Protein AF-A0A183H4E4-F1 (afdb_monomer)

pLDDT: mean 71.31, std 23.84, range [33.41, 98.75]

Sequence (247 aa):
MQWLKSTPDLKESRIILNEYAETINVARFLVEGQNIRTEFINLIDTLEKMRQNWNAEKLRADALQEQINTREYDCSGLLQENRIYKEQLRDARAQITTLMSDKQNLERDMIELEKKFALVNELLKNDQSLLKEENWQKLSFLKKKSPFNEPAEKQVQIRRGVSRTLSRGDDIDYDKTGDSIDISYDDSDESHLRNGKVYRRSRSLVALSSTHNSVATVKRSKDSKRMNTVEEEMASSKSRKNSIFAI

Foldseek 3Di:
DDDDDDDPDDVVVVVVVVVVVVVVVVVVVVVVVVVVVVVVVVVVVVVVVVVVVVVVVVVVVVVVVVVVVVVVVVVVVVVVVVVVVVVVVVVVVVVVVVVVVVVVVVVVVVVVVVVVVVVVVVVVVVVVVVDDPVVVVVCVVVVPPDPPPDPPPDDPPPDDDDDDDDDDDDPDDPPPDPDDPPPPPPPPPQPQDPVRDGDDPDDDDDDDDDDDDDDDDDDDDDDDDDDDDDDDDDDDDDDDDDDDDDD

Organism: NCBI:txid387005

Solvent-accessible surface area (backbone atoms only — not comparable to full-atom values): 16534 Å² total; per-residue (Å²): 141,84,88,85,88,82,85,79,56,70,65,57,51,50,50,54,54,49,53,51,52,52,50,51,51,53,54,52,52,52,54,52,53,50,50,54,53,51,52,52,51,53,49,50,54,50,54,50,51,50,52,51,50,50,53,54,50,48,54,51,50,52,55,50,51,53,51,49,53,52,52,51,50,52,52,53,51,53,54,52,52,52,50,51,54,52,49,52,51,50,52,53,52,51,51,51,52,52,52,52,50,52,50,54,50,52,53,51,52,49,55,51,50,52,52,53,49,52,51,52,52,55,57,46,52,62,54,56,77,73,54,57,69,76,59,51,66,72,50,51,72,74,71,56,73,70,80,84,81,60,84,81,87,63,86,81,84,76,81,87,88,78,93,72,92,76,90,76,89,76,91,76,82,82,89,79,80,90,71,83,83,80,77,75,81,77,83,70,80,78,77,75,47,100,79,79,62,83,82,82,80,85,75,87,78,92,76,94,77,90,83,89,86,89,85,88,83,82,89,84,80,88,87,89,82,83,86,82,90,82,90,81,89,85,83,89,83,89,84,85,87,81,90,86,93,86,133

Mean predicted aligned error: 22.2 Å

Radius of gyration: 53.58 Å; Cα contacts (8 Å, |Δi|>4): 5; chains: 1; bounding box: 112×78×171 Å

Structure (mmCIF, N/CA/C/O backbone):
data_AF-A0A183H4E4-F1
#
_entry.id   AF-A0A183H4E4-F1
#
loop_
_atom_site.group_PDB
_atom_site.id
_atom_site.type_symbol
_atom_site.label_atom_id
_atom_site.label_alt_id
_atom_site.label_comp_id
_atom_site.label_asym_id
_atom_site.label_entity_id
_atom_site.label_seq_id
_atom_site.pdbx_PDB_ins_code
_atom_site.Cartn_x
_atom_site.Cartn_y
_atom_site.Cartn_z
_atom_site.occupancy
_atom_site.B_iso_or_equiv
_atom_site.auth_seq_id
_atom_site.auth_comp_id
_atom_site.auth_asym_id
_atom_site.auth_atom_id
_atom_site.pdbx_PDB_model_num
ATOM 1 N N . MET A 1 1 ? 57.947 -9.663 -103.068 1.00 47.56 1 MET A N 1
ATOM 2 C CA . MET A 1 1 ? 57.747 -10.207 -101.708 1.00 47.56 1 MET A CA 1
ATOM 3 C C . MET A 1 1 ? 58.525 -9.360 -100.711 1.00 47.56 1 MET A C 1
ATOM 5 O O . MET A 1 1 ? 59.723 -9.552 -100.579 1.00 47.56 1 MET A O 1
ATOM 9 N N . GLN A 1 2 ? 57.872 -8.412 -100.045 1.00 42.72 2 GLN A N 1
ATOM 10 C CA . GLN A 1 2 ? 58.431 -7.722 -98.877 1.00 42.72 2 GLN A CA 1
ATOM 11 C C . GLN A 1 2 ? 57.321 -7.606 -97.831 1.00 42.72 2 GLN A C 1
ATOM 13 O O . GLN A 1 2 ? 56.749 -6.548 -97.606 1.00 42.72 2 GLN A O 1
ATOM 18 N N . TRP A 1 3 ? 56.973 -8.745 -97.237 1.00 50.09 3 TRP A N 1
ATOM 19 C CA . TRP A 1 3 ? 56.360 -8.756 -95.916 1.00 50.09 3 TRP A CA 1
ATOM 20 C C . TRP A 1 3 ? 57.504 -8.748 -94.918 1.00 50.09 3 TRP A C 1
ATOM 22 O O . TRP A 1 3 ? 58.333 -9.647 -94.993 1.00 50.09 3 TRP A O 1
ATOM 32 N N . LEU A 1 4 ? 57.544 -7.730 -94.058 1.00 56.72 4 LEU A N 1
ATOM 33 C CA . LEU A 1 4 ? 58.289 -7.601 -92.793 1.00 56.72 4 LEU A CA 1
ATOM 34 C C . LEU A 1 4 ? 58.891 -6.203 -92.705 1.00 56.72 4 LEU A C 1
ATOM 36 O O . LEU A 1 4 ? 60.022 -5.983 -93.128 1.00 56.72 4 LEU A O 1
ATOM 4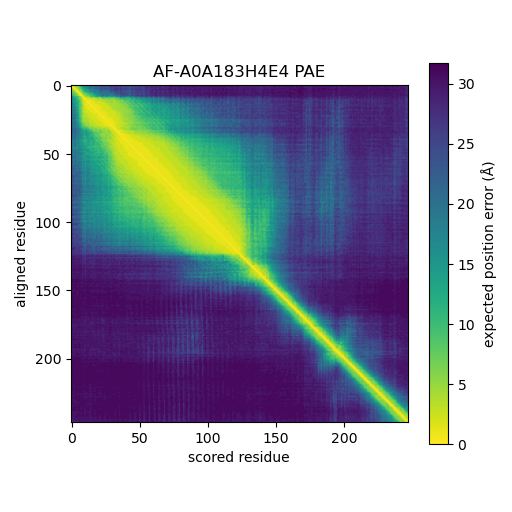0 N N . LYS A 1 5 ? 58.117 -5.274 -92.137 1.00 59.28 5 LYS A N 1
ATOM 41 C CA . LYS A 1 5 ? 58.600 -4.148 -91.322 1.00 59.28 5 LYS A CA 1
ATOM 42 C C . LYS A 1 5 ? 57.399 -3.368 -90.791 1.00 59.28 5 LYS A C 1
ATOM 44 O O . LYS A 1 5 ? 56.910 -2.461 -91.447 1.00 59.28 5 LYS A O 1
ATOM 49 N N . SER A 1 6 ? 56.915 -3.785 -89.626 1.00 50.03 6 SER A N 1
ATOM 50 C CA . SER A 1 6 ? 56.486 -2.898 -88.538 1.00 50.03 6 SER A CA 1
ATOM 51 C C . SER A 1 6 ? 55.830 -3.753 -87.465 1.00 50.03 6 SER A C 1
ATOM 53 O O . SER A 1 6 ? 54.696 -4.186 -87.620 1.00 50.03 6 SER A O 1
ATOM 55 N N . THR A 1 7 ? 56.539 -3.996 -86.370 1.00 58.78 7 THR A N 1
ATOM 56 C CA . THR A 1 7 ? 55.920 -4.312 -85.079 1.00 58.78 7 THR A CA 1
ATOM 57 C C . THR A 1 7 ? 56.044 -3.058 -84.215 1.00 58.78 7 THR A C 1
ATOM 59 O O . THR A 1 7 ? 57.070 -2.903 -83.547 1.00 58.78 7 THR A O 1
ATOM 62 N N . PRO A 1 8 ? 55.061 -2.139 -84.221 1.00 58.94 8 PRO A N 1
ATOM 63 C CA . PRO A 1 8 ? 55.011 -1.031 -83.271 1.00 58.94 8 PRO A CA 1
ATOM 64 C C . PRO A 1 8 ? 54.341 -1.434 -81.943 1.00 58.94 8 PRO A C 1
ATOM 66 O O . PRO A 1 8 ? 54.139 -0.599 -81.078 1.00 58.94 8 PRO A O 1
ATOM 69 N N . ASP A 1 9 ? 53.996 -2.706 -81.748 1.00 64.00 9 ASP A N 1
ATOM 70 C CA . ASP A 1 9 ? 52.775 -3.011 -80.993 1.00 64.00 9 ASP A CA 1
ATOM 71 C C . ASP A 1 9 ? 52.985 -3.415 -79.520 1.00 64.00 9 ASP A C 1
ATOM 73 O O . ASP A 1 9 ? 52.077 -3.344 -78.703 1.00 64.00 9 ASP A O 1
ATOM 77 N N . LEU A 1 10 ? 54.195 -3.819 -79.114 1.00 72.25 10 LEU A N 1
ATOM 78 C CA . LEU A 1 10 ? 54.399 -4.370 -77.762 1.00 72.25 10 LEU A CA 1
ATOM 79 C C . LEU A 1 10 ? 54.535 -3.310 -76.662 1.00 72.25 10 LEU A C 1
ATOM 81 O O . LEU A 1 10 ? 54.142 -3.549 -75.522 1.00 72.25 10 LEU A O 1
ATOM 85 N N . LYS A 1 11 ? 55.134 -2.153 -76.968 1.00 79.69 11 LYS A N 1
ATOM 86 C CA . LYS A 1 11 ? 55.337 -1.085 -75.973 1.00 79.69 11 LYS A CA 1
ATOM 87 C C . LYS A 1 11 ? 54.047 -0.318 -75.716 1.00 79.69 11 LYS A C 1
ATOM 89 O O . LYS A 1 11 ? 53.731 -0.050 -74.565 1.00 79.69 11 LYS A O 1
ATOM 94 N N . GLU A 1 12 ? 53.311 -0.016 -76.777 1.00 80.75 12 GLU A N 1
ATOM 95 C CA . GLU A 1 12 ? 52.028 0.680 -76.712 1.00 80.75 12 GLU A CA 1
ATOM 96 C C . GLU A 1 12 ? 50.959 -0.206 -76.059 1.00 80.75 12 GLU A C 1
ATOM 98 O O . GLU A 1 12 ? 50.318 0.219 -75.101 1.00 80.75 12 GLU A O 1
ATOM 103 N N . SER A 1 13 ? 50.895 -1.491 -76.433 1.00 83.50 13 SER A N 1
ATOM 104 C CA . SER A 1 13 ? 50.064 -2.479 -75.735 1.00 83.50 13 SER A CA 1
ATOM 105 C C . SER A 1 13 ? 50.397 -2.572 -74.239 1.00 83.50 13 SER A C 1
ATOM 107 O O . SER A 1 13 ? 49.493 -2.590 -73.405 1.00 83.50 13 SER A O 1
ATOM 109 N N . ARG A 1 14 ? 51.685 -2.547 -73.862 1.00 85.56 14 ARG A N 1
ATOM 110 C CA . ARG A 1 14 ? 52.107 -2.577 -72.450 1.00 85.56 14 ARG A CA 1
ATOM 111 C C . ARG A 1 14 ? 51.692 -1.325 -71.669 1.00 85.56 14 ARG A C 1
ATOM 113 O O . ARG A 1 14 ? 51.385 -1.449 -70.487 1.00 85.56 14 ARG A O 1
ATOM 120 N N . ILE A 1 15 ? 51.678 -0.153 -72.304 1.00 89.19 15 ILE A N 1
ATOM 121 C CA . ILE A 1 15 ? 51.209 1.098 -71.688 1.00 89.19 15 ILE A CA 1
ATOM 122 C C . ILE A 1 15 ? 49.699 1.023 -71.442 1.00 89.19 15 ILE A C 1
ATOM 124 O O . ILE A 1 15 ? 49.264 1.246 -70.316 1.00 89.19 15 ILE A O 1
ATOM 128 N N . ILE A 1 16 ? 48.926 0.606 -72.448 1.00 88.19 16 ILE A N 1
ATOM 129 C CA . ILE A 1 16 ? 47.464 0.466 -72.346 1.00 88.19 16 ILE A CA 1
ATOM 130 C C . ILE A 1 16 ? 47.081 -0.560 -71.269 1.00 88.19 16 ILE A C 1
ATOM 132 O O . ILE A 1 16 ? 46.187 -0.321 -70.461 1.00 88.19 16 ILE A O 1
ATOM 136 N N . LEU A 1 17 ? 47.781 -1.698 -71.210 1.00 88.62 17 LEU A N 1
ATOM 137 C CA . LEU A 1 17 ? 47.576 -2.709 -70.166 1.00 88.62 17 LEU A CA 1
ATOM 138 C C . LEU A 1 17 ? 47.883 -2.174 -68.761 1.00 88.62 17 LEU A C 1
ATOM 140 O O . LEU A 1 17 ? 47.176 -2.522 -67.816 1.00 88.62 17 LEU A O 1
ATOM 144 N N . ASN A 1 18 ? 48.914 -1.338 -68.616 1.00 91.50 18 ASN A N 1
ATOM 145 C CA . ASN A 1 18 ? 49.251 -0.729 -67.332 1.00 91.50 18 ASN A CA 1
ATOM 146 C C . ASN A 1 18 ? 48.188 0.292 -66.894 1.00 91.50 18 ASN A C 1
ATOM 148 O O . ASN A 1 18 ? 47.728 0.248 -65.758 1.00 91.50 18 ASN A O 1
ATOM 152 N N . GLU A 1 19 ? 47.730 1.144 -67.810 1.00 90.69 19 GLU A N 1
ATOM 153 C CA . GLU A 1 19 ? 46.663 2.119 -67.556 1.00 90.69 19 GLU A CA 1
ATOM 154 C C . GLU A 1 19 ? 45.331 1.435 -67.196 1.00 90.69 19 GLU A C 1
ATOM 156 O O . GLU A 1 19 ? 44.625 1.843 -66.267 1.00 90.69 19 GLU A O 1
ATOM 161 N N . TYR A 1 20 ? 45.009 0.328 -67.869 1.00 92.50 20 TYR A N 1
ATOM 162 C CA . TYR A 1 20 ? 43.844 -0.489 -67.537 1.00 92.50 20 TYR A CA 1
ATOM 163 C C . TYR A 1 20 ? 43.956 -1.112 -66.137 1.00 92.50 20 TYR A C 1
ATOM 165 O O . TYR A 1 20 ? 42.991 -1.095 -65.369 1.00 92.50 20 TYR A O 1
ATOM 173 N N . ALA A 1 21 ? 45.138 -1.618 -65.769 1.00 92.38 21 ALA A N 1
ATOM 174 C CA . ALA A 1 21 ? 45.386 -2.159 -64.434 1.00 92.38 21 ALA A CA 1
ATOM 175 C C . ALA A 1 21 ? 45.249 -1.083 -63.339 1.00 92.38 21 ALA A C 1
ATOM 177 O O . ALA A 1 21 ? 44.637 -1.337 -62.299 1.00 92.38 21 ALA A O 1
ATOM 178 N N . GLU A 1 22 ? 45.757 0.127 -63.579 1.00 92.56 22 GLU A N 1
ATOM 179 C CA . GLU A 1 22 ? 45.602 1.274 -62.675 1.00 92.56 22 GLU A CA 1
ATOM 180 C C . GLU A 1 22 ? 44.129 1.674 -62.516 1.00 92.56 22 GLU A C 1
ATOM 182 O O . GLU A 1 22 ? 43.645 1.826 -61.393 1.00 92.56 22 GLU A O 1
ATOM 187 N N . THR A 1 23 ? 43.382 1.735 -63.620 1.00 92.12 23 THR A N 1
ATOM 188 C CA . THR A 1 23 ? 41.946 2.056 -63.611 1.00 92.12 23 THR A CA 1
ATOM 189 C C . THR A 1 23 ? 41.137 1.029 -62.815 1.00 92.12 23 THR A C 1
ATOM 191 O O . THR A 1 23 ? 40.278 1.403 -62.012 1.00 92.12 23 THR A O 1
ATOM 194 N N . ILE A 1 24 ? 41.433 -0.268 -62.969 1.00 92.75 24 ILE A N 1
ATOM 195 C CA . ILE A 1 24 ? 40.798 -1.332 -62.175 1.00 92.75 24 ILE A CA 1
ATOM 196 C C . ILE A 1 24 ? 41.086 -1.155 -60.683 1.00 92.75 24 ILE A C 1
ATOM 198 O O . ILE A 1 24 ? 40.187 -1.340 -59.859 1.00 92.75 24 ILE A O 1
ATOM 202 N N . ASN A 1 25 ? 42.321 -0.811 -60.318 1.00 90.62 25 ASN A N 1
ATOM 203 C CA . ASN A 1 25 ? 42.696 -0.625 -58.918 1.00 90.62 25 ASN A CA 1
ATOM 204 C C . ASN A 1 25 ? 41.975 0.577 -58.293 1.00 90.62 25 ASN A C 1
ATOM 206 O O . ASN A 1 25 ? 41.465 0.464 -57.178 1.00 90.62 25 ASN A O 1
ATOM 210 N N . VAL A 1 26 ? 41.856 1.689 -59.025 1.00 88.81 26 VAL A N 1
ATOM 211 C CA . VAL A 1 26 ? 41.083 2.862 -58.586 1.00 88.81 26 VAL A CA 1
ATOM 212 C C . VAL A 1 26 ? 39.602 2.515 -58.431 1.00 88.81 26 VAL A C 1
ATOM 214 O O . VAL A 1 26 ? 39.007 2.825 -57.400 1.00 88.81 26 VAL A O 1
ATOM 217 N N . ALA A 1 27 ? 39.003 1.823 -59.405 1.00 87.62 27 ALA A N 1
ATOM 218 C CA . ALA A 1 27 ? 37.604 1.403 -59.330 1.00 87.62 27 ALA A CA 1
ATOM 219 C C . ALA A 1 27 ? 37.343 0.485 -58.124 1.00 87.62 27 ALA A C 1
ATOM 221 O O . ALA A 1 27 ? 36.363 0.675 -57.404 1.00 87.62 27 ALA A O 1
ATOM 222 N N . ARG A 1 28 ? 38.248 -0.467 -57.856 1.00 89.00 28 ARG A N 1
ATOM 223 C CA . ARG A 1 28 ? 38.174 -1.343 -56.678 1.00 89.00 28 ARG A CA 1
ATOM 224 C C . ARG A 1 28 ? 38.226 -0.541 -55.377 1.00 89.00 28 ARG A C 1
ATOM 226 O O . ARG A 1 28 ? 37.375 -0.746 -54.520 1.00 89.00 28 ARG A O 1
ATOM 233 N N . PHE A 1 29 ? 39.164 0.402 -55.263 1.00 87.62 29 PHE A N 1
ATOM 234 C CA . PHE A 1 29 ? 39.298 1.260 -54.083 1.00 87.62 29 PHE A CA 1
ATOM 235 C C . PHE A 1 29 ? 38.053 2.126 -53.844 1.00 87.62 29 PHE A C 1
ATOM 237 O O . PHE A 1 29 ? 37.618 2.279 -52.706 1.00 87.62 29 PHE A O 1
ATOM 244 N N . LEU A 1 30 ? 37.441 2.659 -54.905 1.00 86.06 30 LEU A N 1
ATOM 245 C CA . LEU A 1 30 ? 36.207 3.443 -54.798 1.00 86.06 30 LEU A CA 1
ATOM 246 C C . LEU A 1 30 ? 35.019 2.598 -54.319 1.00 86.06 30 LEU A C 1
ATOM 248 O O . LEU A 1 30 ? 34.257 3.052 -53.467 1.00 86.06 30 LEU A O 1
ATOM 252 N N . VAL A 1 31 ? 34.869 1.371 -54.830 1.00 88.75 31 VAL A N 1
ATOM 253 C CA . VAL A 1 31 ? 33.813 0.442 -54.388 1.00 88.75 31 VAL A CA 1
ATOM 254 C C . VAL A 1 31 ? 34.013 0.045 -52.924 1.00 88.75 31 VAL A C 1
ATOM 256 O O . VAL A 1 31 ? 33.067 0.072 -52.140 1.00 88.75 31 VAL A O 1
ATOM 259 N N . GLU A 1 32 ? 35.244 -0.269 -52.530 1.00 89.56 32 GLU A N 1
ATOM 260 C CA . GLU A 1 32 ? 35.574 -0.647 -51.155 1.00 89.56 32 GLU A CA 1
ATOM 261 C C . GLU A 1 32 ? 35.401 0.530 -50.179 1.00 89.56 32 GLU A C 1
ATOM 263 O O . GLU A 1 32 ? 34.782 0.380 -49.126 1.00 89.56 32 GLU A O 1
ATOM 268 N N . GLY A 1 33 ? 35.820 1.738 -50.571 1.00 85.38 33 GLY A N 1
ATOM 269 C CA . GLY A 1 33 ? 35.574 2.966 -49.812 1.00 85.38 33 GLY A CA 1
ATOM 270 C C . GLY A 1 33 ? 34.084 3.288 -49.651 1.00 85.38 33 GLY A C 1
ATOM 271 O O . GLY A 1 33 ? 33.657 3.740 -48.585 1.00 85.38 33 GLY A O 1
ATOM 272 N N . GLN A 1 34 ? 33.270 3.011 -50.673 1.00 87.62 34 GLN A N 1
ATOM 273 C CA . GLN A 1 34 ? 31.818 3.167 -50.594 1.00 87.62 34 GLN A CA 1
ATOM 274 C C . GLN A 1 34 ? 31.186 2.149 -49.631 1.00 87.62 34 GLN A C 1
ATOM 276 O O . GLN A 1 34 ? 30.310 2.529 -48.852 1.00 87.62 34 GLN A O 1
ATOM 281 N N . ASN A 1 35 ? 31.657 0.898 -49.620 1.00 88.94 35 ASN A N 1
ATOM 282 C CA . ASN A 1 35 ? 31.196 -0.120 -48.669 1.00 88.94 35 ASN A CA 1
ATOM 283 C C . ASN A 1 35 ? 31.502 0.287 -47.219 1.00 88.94 35 ASN A C 1
ATOM 285 O O . ASN A 1 35 ? 30.593 0.315 -46.389 1.00 88.94 35 ASN A O 1
ATOM 289 N N . ILE A 1 36 ? 32.733 0.724 -46.932 1.00 92.12 36 ILE A N 1
ATOM 290 C CA . ILE A 1 36 ? 33.134 1.198 -45.593 1.00 92.12 36 ILE A CA 1
ATOM 291 C C . ILE A 1 36 ? 32.246 2.364 -45.136 1.00 92.12 36 ILE A C 1
ATOM 293 O O . ILE A 1 36 ? 31.800 2.414 -43.988 1.00 92.12 36 ILE A O 1
ATOM 297 N N . ARG A 1 37 ? 31.931 3.298 -46.043 1.00 92.12 37 ARG A N 1
ATOM 298 C CA . ARG A 1 37 ? 31.024 4.413 -45.744 1.00 92.12 37 ARG A CA 1
ATOM 299 C C . ARG A 1 37 ? 29.624 3.925 -45.367 1.00 92.12 37 ARG A C 1
ATOM 301 O O . ARG A 1 37 ? 29.038 4.459 -44.428 1.00 92.12 37 ARG A O 1
ATOM 308 N N . THR A 1 38 ? 29.082 2.936 -46.079 1.00 94.31 38 THR A N 1
ATOM 309 C CA . THR A 1 38 ? 27.759 2.378 -45.755 1.00 94.31 38 THR A CA 1
ATOM 310 C C . THR A 1 38 ? 27.749 1.626 -44.425 1.00 94.31 38 THR A C 1
ATOM 312 O O . THR A 1 38 ? 26.819 1.801 -43.642 1.00 94.31 38 THR A O 1
ATOM 315 N N . GLU A 1 39 ? 28.800 0.866 -44.113 1.00 93.44 39 GLU A N 1
ATOM 316 C CA . GLU A 1 39 ? 28.943 0.185 -42.821 1.00 93.44 39 GLU A CA 1
ATOM 317 C C . GLU A 1 39 ? 29.014 1.179 -41.659 1.00 93.44 39 GLU A C 1
ATOM 319 O O . GLU A 1 39 ? 28.365 0.981 -40.632 1.00 93.44 39 GLU A O 1
ATOM 324 N N . PHE A 1 40 ? 29.740 2.286 -41.836 1.00 95.31 40 PHE A N 1
ATOM 325 C CA . PHE A 1 40 ? 29.833 3.336 -40.826 1.00 95.31 40 PHE A CA 1
ATOM 326 C C . PHE A 1 40 ? 28.485 4.025 -40.567 1.00 95.31 40 PHE A C 1
ATOM 328 O O . PHE A 1 40 ? 28.137 4.279 -39.414 1.00 95.31 40 PHE A O 1
ATOM 335 N N . ILE A 1 41 ? 27.694 4.283 -41.616 1.00 96.06 41 ILE A N 1
ATOM 336 C CA . ILE A 1 41 ? 26.332 4.825 -41.473 1.00 96.06 41 ILE A CA 1
ATOM 337 C C . ILE A 1 41 ? 25.444 3.833 -40.708 1.00 96.06 41 ILE A C 1
ATOM 339 O O . ILE A 1 41 ? 24.819 4.212 -39.720 1.00 96.06 41 ILE A O 1
ATOM 343 N N . ASN A 1 42 ? 25.467 2.551 -41.084 1.00 96.94 42 ASN A N 1
ATOM 344 C CA . ASN A 1 42 ? 24.699 1.508 -40.397 1.00 96.94 42 ASN A CA 1
ATOM 345 C C . ASN A 1 42 ? 25.089 1.373 -38.915 1.00 96.94 42 ASN A C 1
ATOM 347 O O . ASN A 1 42 ? 24.234 1.128 -38.057 1.00 96.94 42 ASN A O 1
ATOM 351 N N . LEU A 1 43 ? 26.378 1.533 -38.596 1.00 97.62 43 LEU A N 1
ATOM 352 C CA . LEU A 1 43 ? 26.863 1.540 -37.219 1.00 97.62 43 LEU A CA 1
ATOM 353 C C . LEU A 1 43 ? 26.279 2.720 -36.434 1.00 97.62 43 LEU A C 1
ATOM 355 O O . LEU A 1 43 ? 25.790 2.517 -35.323 1.00 97.62 43 LEU A O 1
ATOM 359 N N . ILE A 1 44 ? 26.289 3.930 -37.003 1.00 97.69 44 ILE A N 1
ATOM 360 C CA . ILE A 1 44 ? 25.696 5.115 -36.366 1.00 97.69 44 ILE A CA 1
ATOM 361 C C . ILE A 1 44 ? 24.202 4.903 -36.114 1.00 97.69 44 ILE A C 1
ATOM 363 O O . ILE A 1 44 ? 23.745 5.136 -34.996 1.00 97.6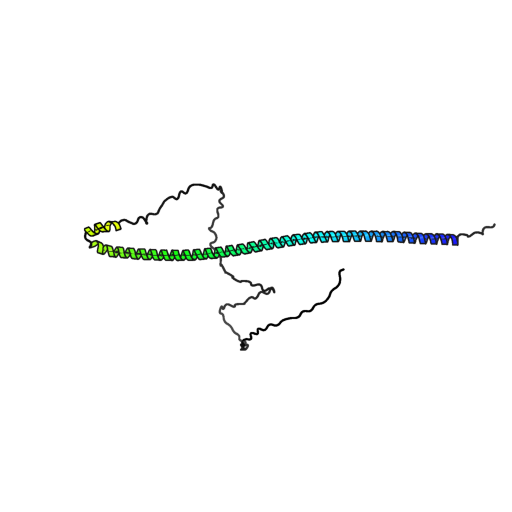9 44 ILE A O 1
ATOM 367 N N . ASP A 1 45 ? 23.458 4.399 -37.098 1.00 98.19 45 ASP A N 1
ATOM 368 C CA . ASP A 1 45 ? 22.022 4.130 -36.954 1.00 98.19 45 ASP A CA 1
ATOM 369 C C . ASP A 1 45 ? 21.746 3.093 -35.857 1.00 98.19 45 ASP A C 1
ATOM 371 O O . ASP A 1 45 ? 20.808 3.222 -35.063 1.00 98.19 45 ASP A O 1
ATOM 375 N N . THR A 1 46 ? 22.602 2.075 -35.760 1.00 98.19 46 THR A N 1
ATOM 376 C CA . THR A 1 46 ? 22.514 1.056 -34.709 1.00 98.19 46 THR A CA 1
ATOM 377 C C . THR A 1 46 ? 22.767 1.661 -33.327 1.00 98.19 46 THR A C 1
ATOM 379 O O . THR A 1 46 ? 22.006 1.397 -32.393 1.00 98.19 46 THR A O 1
ATOM 382 N N . LEU A 1 47 ? 23.794 2.504 -33.188 1.00 98.19 47 LEU A N 1
ATOM 383 C CA . LEU A 1 47 ? 24.111 3.194 -31.934 1.00 98.19 47 LEU A CA 1
ATOM 384 C C . LEU A 1 47 ? 23.002 4.171 -31.524 1.00 98.19 47 LEU A C 1
ATOM 386 O O . LEU A 1 47 ? 22.635 4.234 -30.349 1.00 98.19 47 LEU A O 1
ATOM 390 N N . GLU A 1 48 ? 22.429 4.893 -32.484 1.00 98.19 48 GLU A N 1
ATOM 391 C CA . GLU A 1 48 ? 21.291 5.787 -32.273 1.00 98.19 48 GLU A CA 1
ATOM 392 C C . GLU A 1 48 ? 20.078 5.014 -31.744 1.00 98.19 48 GLU A C 1
ATOM 394 O O . GLU A 1 48 ? 19.509 5.371 -30.708 1.00 98.19 48 GLU A O 1
ATOM 399 N N . LYS A 1 49 ? 19.734 3.895 -32.389 1.00 98.44 49 LYS A N 1
ATOM 400 C CA . LYS A 1 49 ? 18.638 3.022 -31.956 1.00 98.44 49 LYS A CA 1
ATOM 401 C C . LYS A 1 49 ? 18.871 2.458 -30.554 1.00 98.44 49 LYS A C 1
ATOM 403 O O . LYS A 1 49 ? 17.947 2.426 -29.742 1.00 98.44 49 LYS A O 1
ATOM 408 N N . MET A 1 50 ? 20.099 2.041 -30.239 1.00 98.44 50 MET A N 1
ATOM 409 C CA . MET A 1 50 ? 20.450 1.578 -28.893 1.00 98.44 50 MET A CA 1
ATOM 410 C C . MET A 1 50 ? 20.286 2.687 -27.851 1.00 98.44 50 MET A C 1
ATOM 412 O O . MET A 1 50 ? 19.718 2.433 -26.789 1.00 98.44 50 MET A O 1
ATOM 416 N N . ARG A 1 51 ? 20.710 3.921 -28.154 1.00 98.50 51 ARG A N 1
ATOM 417 C CA . ARG A 1 51 ? 20.534 5.066 -27.248 1.00 98.50 51 ARG A CA 1
ATOM 418 C C . ARG A 1 51 ? 19.058 5.355 -26.982 1.00 98.50 51 ARG A C 1
ATOM 420 O O . ARG A 1 51 ? 18.676 5.572 -25.833 1.00 98.50 51 ARG A O 1
ATOM 427 N N . GLN A 1 52 ? 18.228 5.353 -28.023 1.00 98.56 52 GLN A N 1
ATOM 428 C CA . GLN A 1 52 ? 16.786 5.573 -27.887 1.00 98.56 52 GLN A CA 1
ATOM 429 C C . GLN A 1 52 ? 16.127 4.481 -27.040 1.00 98.56 52 GLN A C 1
ATOM 431 O O . GLN A 1 52 ? 15.390 4.797 -26.106 1.00 98.56 52 GLN A O 1
ATOM 436 N N . ASN A 1 53 ? 16.455 3.213 -27.304 1.00 98.50 53 ASN A N 1
ATOM 437 C CA . ASN A 1 53 ? 15.957 2.085 -26.520 1.00 98.50 53 ASN A CA 1
ATOM 438 C C . ASN A 1 53 ? 16.376 2.184 -25.051 1.00 98.50 53 ASN A C 1
ATOM 440 O O . ASN A 1 53 ? 15.542 2.001 -24.172 1.00 98.50 53 ASN A O 1
ATOM 444 N N . TRP A 1 54 ? 17.640 2.514 -24.779 1.00 98.62 54 TRP A N 1
ATOM 445 C CA . TRP A 1 54 ? 18.129 2.708 -23.416 1.00 98.62 54 TRP A CA 1
ATOM 446 C C . TRP A 1 54 ? 17.365 3.813 -22.685 1.00 98.62 54 TRP A C 1
ATOM 448 O O . TRP A 1 54 ? 16.962 3.633 -21.540 1.00 98.62 54 TRP A O 1
ATOM 458 N N . ASN A 1 55 ? 17.122 4.946 -23.347 1.00 98.62 55 ASN A N 1
ATOM 459 C CA . ASN A 1 55 ? 16.364 6.045 -22.754 1.00 98.62 55 ASN A CA 1
ATOM 460 C C . ASN A 1 55 ? 14.907 5.658 -22.468 1.00 98.62 55 ASN A C 1
ATOM 462 O O . ASN A 1 55 ? 14.400 5.969 -21.392 1.00 98.62 55 ASN A O 1
ATOM 466 N N . ALA A 1 56 ? 14.243 4.969 -23.399 1.00 98.50 56 ALA A N 1
ATOM 467 C CA . ALA A 1 56 ? 12.876 4.489 -23.202 1.00 98.50 56 ALA A CA 1
ATOM 468 C C . ALA A 1 56 ? 12.791 3.483 -22.044 1.00 98.50 56 ALA A C 1
ATOM 470 O O . ALA A 1 56 ? 11.903 3.564 -21.196 1.00 98.50 56 ALA A O 1
ATOM 471 N N . GLU A 1 57 ? 13.752 2.567 -21.982 1.00 98.44 57 GLU A N 1
ATOM 472 C CA . GLU A 1 57 ? 13.859 1.563 -20.932 1.00 98.44 57 GLU A CA 1
ATOM 473 C C . GLU A 1 57 ? 14.139 2.194 -19.564 1.00 98.44 57 GLU A C 1
ATOM 475 O O . GLU A 1 57 ? 13.502 1.834 -18.578 1.00 98.44 57 GLU A O 1
ATOM 480 N N . LYS A 1 58 ? 15.020 3.197 -19.512 1.00 98.62 58 LYS A N 1
ATOM 481 C CA . LYS A 1 58 ? 15.292 3.969 -18.299 1.00 98.62 58 LYS A CA 1
ATOM 482 C C . LYS A 1 58 ? 14.033 4.668 -17.786 1.00 98.62 58 LYS A C 1
ATOM 484 O O . LYS A 1 58 ? 13.700 4.512 -16.619 1.00 98.62 58 LYS A O 1
ATOM 489 N N . LEU A 1 59 ? 13.299 5.366 -18.655 1.00 98.56 59 LEU A N 1
ATOM 490 C CA . LEU A 1 59 ? 12.037 6.017 -18.277 1.00 98.56 59 LEU A CA 1
ATOM 491 C C . LEU A 1 59 ? 11.010 5.010 -17.747 1.00 98.56 59 LEU A C 1
ATOM 493 O O . LEU A 1 59 ? 10.306 5.284 -16.778 1.00 98.56 59 LEU A O 1
ATOM 497 N N . ARG A 1 60 ? 10.935 3.827 -18.365 1.00 98.50 60 ARG A N 1
ATOM 498 C CA . ARG A 1 60 ? 10.058 2.748 -17.904 1.00 98.50 60 ARG A CA 1
ATOM 499 C C . ARG A 1 60 ? 10.480 2.215 -16.534 1.00 98.50 60 ARG A C 1
ATOM 501 O O . ARG A 1 60 ? 9.614 1.952 -15.704 1.00 98.50 60 ARG A O 1
ATOM 508 N N . ALA A 1 61 ? 11.779 2.042 -16.301 1.00 98.38 61 ALA A N 1
ATOM 509 C CA . ALA A 1 61 ? 12.312 1.609 -15.014 1.00 98.38 61 ALA A CA 1
ATOM 510 C C . ALA A 1 61 ? 12.033 2.645 -13.914 1.00 98.38 61 ALA A C 1
ATOM 512 O O . ALA A 1 61 ? 11.541 2.272 -12.852 1.00 98.38 61 ALA A O 1
ATOM 513 N N . ASP A 1 62 ? 12.250 3.931 -14.198 1.00 98.62 62 ASP A N 1
ATOM 514 C CA . ASP A 1 62 ? 11.970 5.030 -13.269 1.00 98.62 62 ASP A CA 1
ATOM 515 C C . ASP A 1 62 ? 10.470 5.074 -12.909 1.00 98.62 62 ASP A C 1
ATOM 517 O O . ASP A 1 62 ? 10.112 5.103 -11.732 1.00 98.62 62 ASP A O 1
ATOM 521 N N . ALA A 1 63 ? 9.577 4.950 -13.898 1.00 98.56 63 ALA A N 1
ATOM 522 C CA . ALA A 1 63 ? 8.131 4.911 -13.666 1.00 98.56 63 ALA A CA 1
ATOM 523 C C . ALA A 1 63 ? 7.678 3.688 -12.843 1.00 98.56 63 ALA A C 1
ATOM 525 O O . ALA A 1 63 ? 6.759 3.784 -12.027 1.00 98.56 63 ALA A O 1
ATOM 526 N N . LEU A 1 64 ? 8.300 2.522 -13.050 1.00 98.56 64 LEU A N 1
ATOM 527 C CA . LEU A 1 64 ? 8.034 1.334 -12.233 1.00 98.56 64 LEU A CA 1
ATOM 528 C C . LEU A 1 64 ? 8.541 1.515 -10.800 1.00 98.56 64 LEU A C 1
ATOM 530 O O . LEU A 1 64 ? 7.859 1.105 -9.863 1.00 98.56 64 LEU A O 1
ATOM 534 N N . GLN A 1 65 ? 9.697 2.153 -10.619 1.00 98.50 65 GLN A N 1
ATOM 535 C CA . GLN A 1 65 ? 10.237 2.447 -9.296 1.00 98.50 65 GLN A CA 1
ATOM 536 C C . GLN A 1 65 ? 9.329 3.406 -8.520 1.00 98.50 65 GLN A C 1
ATOM 538 O O . GLN A 1 65 ? 9.062 3.172 -7.343 1.00 98.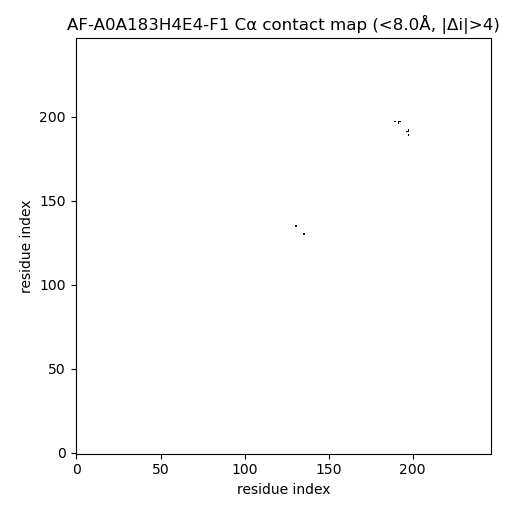50 65 GLN A O 1
ATOM 543 N N . GLU A 1 66 ? 8.806 4.448 -9.169 1.00 98.38 66 GLU A N 1
ATOM 544 C CA . GLU A 1 66 ? 7.823 5.346 -8.555 1.00 98.38 66 GLU A CA 1
ATOM 545 C C . GLU A 1 66 ? 6.558 4.592 -8.132 1.00 98.38 66 GLU A C 1
ATOM 547 O O . GLU A 1 66 ? 6.107 4.748 -6.998 1.00 98.38 66 GLU A O 1
ATOM 552 N N . GLN A 1 67 ? 6.032 3.708 -8.988 1.00 98.38 67 GLN A N 1
ATOM 553 C CA . GLN A 1 67 ? 4.874 2.878 -8.640 1.00 98.38 67 GLN A CA 1
ATOM 554 C C . GLN A 1 67 ? 5.143 1.970 -7.438 1.00 98.38 67 GLN A C 1
ATOM 556 O O . GLN A 1 67 ? 4.278 1.852 -6.570 1.00 98.38 67 GLN A O 1
ATOM 561 N N . ILE A 1 68 ? 6.319 1.340 -7.366 1.00 98.38 68 ILE A N 1
ATOM 562 C CA . ILE A 1 68 ? 6.716 0.526 -6.209 1.00 98.38 68 ILE A CA 1
ATOM 563 C C . ILE A 1 68 ? 6.720 1.390 -4.949 1.00 98.38 68 ILE A C 1
ATOM 565 O O . ILE A 1 68 ? 6.061 1.032 -3.977 1.00 98.38 68 ILE A O 1
ATOM 569 N N . ASN A 1 69 ? 7.362 2.558 -4.991 1.00 98.38 69 ASN A N 1
ATOM 570 C CA . ASN A 1 69 ? 7.443 3.459 -3.842 1.00 98.38 69 ASN A CA 1
ATOM 571 C C . ASN A 1 69 ? 6.048 3.899 -3.360 1.00 98.38 69 ASN A C 1
ATOM 573 O O . ASN A 1 69 ? 5.785 3.915 -2.158 1.00 98.38 69 ASN A O 1
ATOM 577 N N . THR A 1 70 ? 5.132 4.223 -4.280 1.00 98.25 70 THR A N 1
ATOM 578 C CA . THR A 1 70 ? 3.743 4.562 -3.931 1.00 98.25 70 THR A CA 1
ATOM 579 C C . THR A 1 70 ? 3.033 3.384 -3.267 1.00 98.25 70 THR A C 1
ATOM 581 O O . THR A 1 70 ? 2.424 3.544 -2.213 1.00 98.25 70 THR A O 1
ATOM 584 N N . ARG A 1 71 ? 3.143 2.179 -3.839 1.00 97.88 71 ARG A N 1
ATOM 585 C CA . ARG A 1 71 ? 2.507 0.976 -3.281 1.00 97.88 71 ARG A CA 1
ATOM 586 C C . ARG A 1 71 ? 3.078 0.593 -1.918 1.00 97.88 71 ARG A C 1
ATOM 588 O O . ARG A 1 71 ? 2.326 0.150 -1.053 1.00 97.88 71 ARG A O 1
ATOM 595 N N . GLU A 1 72 ? 4.381 0.752 -1.719 1.00 98.12 72 GLU A N 1
ATOM 596 C CA . GLU A 1 72 ? 5.037 0.527 -0.430 1.00 98.12 72 GLU A CA 1
ATOM 597 C C . GLU A 1 72 ? 4.542 1.515 0.625 1.00 98.12 72 GLU A C 1
ATOM 599 O O . GLU A 1 72 ? 4.224 1.103 1.742 1.00 98.12 72 GLU A O 1
ATOM 604 N N . TYR A 1 73 ? 4.406 2.793 0.261 1.00 98.06 73 TYR A N 1
ATOM 605 C CA . TYR A 1 73 ? 3.835 3.806 1.140 1.00 98.06 73 TYR A CA 1
ATOM 606 C C . TYR A 1 73 ? 2.398 3.451 1.547 1.00 98.06 73 TYR A C 1
ATOM 608 O O . TYR A 1 73 ? 2.110 3.372 2.743 1.00 98.06 73 TYR A O 1
ATOM 616 N N . ASP A 1 74 ? 1.531 3.127 0.585 1.00 98.00 74 ASP A N 1
ATOM 617 C CA . ASP A 1 74 ? 0.144 2.725 0.852 1.00 98.00 74 ASP A CA 1
ATOM 618 C C . ASP A 1 74 ? 0.073 1.482 1.754 1.00 98.00 74 ASP A C 1
ATOM 620 O O . ASP A 1 74 ? -0.676 1.444 2.731 1.00 98.00 74 ASP A O 1
ATOM 624 N N . CYS A 1 75 ? 0.892 0.465 1.465 1.00 98.00 75 CYS A N 1
ATOM 625 C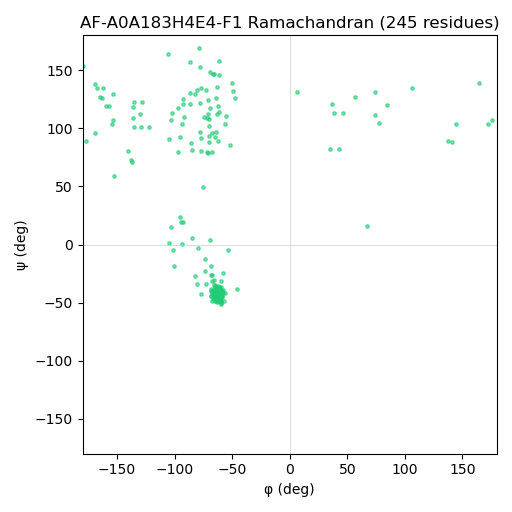 CA . CYS A 1 75 ? 0.964 -0.759 2.260 1.00 98.00 75 CYS A CA 1
ATOM 626 C C . CYS A 1 75 ? 1.413 -0.467 3.699 1.00 98.00 75 CYS A C 1
ATOM 628 O O . CYS A 1 75 ? 0.830 -0.984 4.654 1.00 98.00 75 CYS A O 1
ATOM 630 N N . SER A 1 76 ? 2.413 0.402 3.870 1.00 97.88 76 SER A N 1
ATOM 631 C CA . SER A 1 76 ? 2.885 0.817 5.191 1.00 97.88 76 SER A CA 1
ATOM 632 C C . SER A 1 76 ? 1.801 1.554 5.990 1.00 97.88 76 SER A C 1
ATOM 634 O O . SER A 1 76 ? 1.623 1.263 7.176 1.00 97.88 76 SER A O 1
ATOM 636 N N . GLY A 1 77 ? 1.019 2.419 5.332 1.00 98.12 77 GLY A N 1
ATOM 637 C CA . GLY A 1 77 ? -0.122 3.112 5.932 1.00 98.12 77 GLY A CA 1
ATOM 638 C C . GLY A 1 77 ? -1.211 2.140 6.384 1.00 98.12 77 GLY A C 1
ATOM 639 O O . GLY A 1 77 ? -1.599 2.143 7.552 1.00 98.12 77 GLY A O 1
ATOM 640 N N . LEU A 1 78 ? -1.621 1.219 5.507 1.00 98.19 78 LEU A N 1
ATOM 641 C CA . LEU A 1 78 ? -2.619 0.193 5.832 1.00 98.19 78 LEU A CA 1
ATOM 642 C C . LEU A 1 78 ? -2.166 -0.729 6.973 1.00 98.19 78 LEU A C 1
ATOM 644 O O . LEU A 1 78 ? -2.967 -1.106 7.830 1.00 98.19 78 LEU A O 1
ATOM 648 N N . LEU A 1 79 ? -0.880 -1.088 7.026 1.00 98.25 79 LEU A N 1
ATOM 649 C CA . LEU A 1 79 ? -0.325 -1.871 8.132 1.00 98.25 79 LEU A CA 1
ATOM 650 C C . LEU A 1 79 ? -0.384 -1.106 9.458 1.00 98.25 79 LEU A C 1
ATOM 652 O O . LEU A 1 79 ? -0.680 -1.705 10.496 1.00 98.25 79 LEU A O 1
ATOM 656 N N . GLN A 1 80 ? -0.115 0.199 9.443 1.00 98.25 80 GLN A N 1
ATOM 657 C CA . GLN A 1 80 ? -0.230 1.042 10.628 1.00 98.25 80 GLN A CA 1
ATOM 658 C C . GLN A 1 80 ? -1.684 1.153 11.100 1.00 98.25 80 GLN A C 1
ATOM 660 O O . GLN A 1 80 ? -1.953 0.950 12.285 1.00 98.25 80 GLN A O 1
ATOM 665 N N . GLU A 1 81 ? -2.625 1.393 10.191 1.00 98.25 81 GLU A N 1
ATOM 666 C CA . GLU A 1 81 ? -4.058 1.417 10.502 1.00 98.25 81 GLU A CA 1
ATOM 667 C C . GLU A 1 81 ? -4.533 0.077 11.074 1.00 98.25 81 GLU A C 1
ATOM 669 O O . GLU A 1 81 ? -5.212 0.038 12.100 1.00 98.25 81 GLU A O 1
ATOM 674 N N . ASN A 1 82 ? -4.106 -1.046 10.486 1.00 98.19 82 ASN A N 1
ATOM 675 C CA . ASN A 1 82 ? -4.446 -2.377 10.986 1.00 98.19 82 ASN A CA 1
ATOM 676 C C . ASN A 1 82 ? -3.953 -2.602 12.423 1.00 98.19 82 ASN A C 1
ATOM 678 O O . ASN A 1 82 ? -4.667 -3.195 13.234 1.00 98.19 82 ASN A O 1
ATOM 682 N N . ARG A 1 83 ? -2.751 -2.111 12.758 1.00 98.31 83 ARG A N 1
ATOM 683 C CA . ARG A 1 83 ? -2.226 -2.156 14.132 1.00 98.31 83 ARG A CA 1
ATOM 684 C C . ARG A 1 83 ? -3.100 -1.345 15.086 1.00 98.31 83 ARG A C 1
ATOM 686 O O . ARG A 1 83 ? -3.433 -1.848 16.154 1.00 98.31 83 ARG A O 1
ATOM 693 N N . ILE A 1 84 ? -3.515 -0.143 14.686 1.00 98.50 84 ILE A N 1
ATOM 694 C CA . ILE A 1 84 ? -4.397 0.714 15.491 1.00 98.50 84 ILE A CA 1
ATOM 695 C C . ILE A 1 84 ? -5.750 0.032 15.728 1.00 98.50 84 ILE A C 1
ATOM 697 O O . ILE A 1 84 ? -6.205 -0.036 16.867 1.00 98.50 84 ILE A O 1
ATOM 701 N N . TYR A 1 85 ? -6.378 -0.533 14.695 1.00 98.50 85 TYR A N 1
ATOM 702 C CA . TYR A 1 85 ? -7.668 -1.213 14.852 1.00 98.50 85 TYR A CA 1
ATOM 703 C C . TYR A 1 85 ? -7.581 -2.469 15.723 1.00 98.50 85 TYR A C 1
ATOM 705 O O . TYR A 1 85 ? -8.490 -2.742 16.506 1.00 98.50 85 TYR A O 1
ATOM 713 N N . LYS A 1 86 ? -6.482 -3.228 15.634 1.00 98.62 86 LYS A N 1
ATOM 714 C CA . LYS A 1 86 ? -6.235 -4.368 16.531 1.00 98.62 86 LYS A CA 1
ATOM 715 C C . LYS A 1 86 ? -6.102 -3.930 17.986 1.00 98.62 86 LYS A C 1
ATOM 717 O O . LYS A 1 86 ? -6.645 -4.595 18.865 1.00 98.62 86 LYS A O 1
ATOM 722 N N . GLU A 1 87 ? -5.421 -2.815 18.223 1.00 98.44 87 GLU A N 1
ATOM 723 C CA . GLU A 1 87 ? -5.257 -2.232 19.552 1.00 98.44 87 GLU A CA 1
ATOM 724 C C . GLU A 1 87 ? -6.602 -1.764 20.127 1.00 98.44 87 GLU A C 1
ATOM 726 O O . GLU A 1 87 ? -7.001 -2.189 21.206 1.00 98.44 87 GLU A O 1
ATOM 731 N N . GLN A 1 88 ? -7.385 -1.016 19.346 1.00 98.56 88 GLN A N 1
ATOM 732 C CA . GLN A 1 88 ? -8.739 -0.605 19.734 1.00 98.56 88 GLN A CA 1
ATOM 733 C C . GLN A 1 88 ? -9.650 -1.800 20.038 1.00 98.56 88 GLN A C 1
ATOM 735 O O . GLN A 1 88 ? -10.436 -1.764 20.984 1.00 98.56 88 GLN A O 1
ATOM 740 N N . LEU A 1 89 ? -9.546 -2.879 19.257 1.00 98.62 89 LEU A N 1
ATOM 741 C CA . LEU A 1 89 ? -10.305 -4.103 19.498 1.00 98.62 89 LEU A CA 1
ATOM 742 C C . LEU A 1 89 ? -9.883 -4.787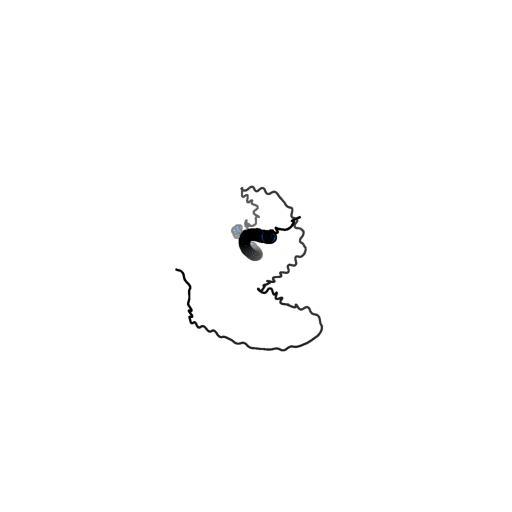 20.804 1.00 98.62 89 LEU A C 1
ATOM 744 O O . LEU A 1 89 ? -10.737 -5.304 21.528 1.00 98.62 89 LEU A O 1
ATOM 748 N N . ARG A 1 90 ? -8.583 -4.801 21.111 1.00 98.62 90 ARG A N 1
ATOM 749 C CA . ARG A 1 90 ? -8.057 -5.317 22.379 1.00 98.62 90 ARG A CA 1
ATOM 750 C C . ARG A 1 90 ? -8.603 -4.513 23.557 1.00 98.62 90 ARG A C 1
ATOM 752 O O . ARG A 1 90 ? -9.136 -5.114 24.489 1.00 98.62 90 ARG A O 1
ATOM 759 N N . ASP A 1 91 ? -8.548 -3.189 23.475 1.00 98.62 91 ASP A N 1
ATOM 760 C CA . ASP A 1 91 ? -9.057 -2.294 24.515 1.00 98.62 91 ASP A CA 1
ATOM 761 C C . ASP A 1 91 ? -10.566 -2.446 24.712 1.00 98.62 91 ASP A C 1
ATOM 763 O O . ASP A 1 91 ? -11.035 -2.555 25.844 1.00 98.62 91 ASP A O 1
ATOM 767 N N . ALA A 1 92 ? -11.341 -2.530 23.627 1.00 98.56 92 ALA A N 1
ATOM 768 C CA . ALA A 1 92 ? -12.783 -2.751 23.705 1.00 98.56 92 ALA A CA 1
ATOM 769 C C . ALA A 1 92 ? -13.119 -4.092 24.380 1.00 98.56 92 ALA A C 1
ATOM 771 O O . ALA A 1 92 ? -14.014 -4.164 25.220 1.00 98.56 92 ALA A O 1
ATOM 772 N N . ARG A 1 93 ? -12.374 -5.160 24.066 1.00 98.56 93 ARG A N 1
ATOM 773 C CA . ARG A 1 93 ? -12.532 -6.471 24.721 1.00 98.56 93 ARG A CA 1
ATOM 774 C C . ARG A 1 93 ? -12.186 -6.415 26.209 1.00 98.56 93 ARG A C 1
ATOM 776 O O . ARG A 1 93 ? -12.903 -7.004 27.020 1.00 98.56 93 ARG A O 1
ATOM 783 N N . ALA A 1 94 ? -11.124 -5.699 26.573 1.00 98.56 94 ALA A N 1
ATOM 784 C CA . ALA A 1 94 ? -10.761 -5.481 27.970 1.00 98.56 94 ALA A CA 1
ATOM 785 C C . ALA A 1 94 ? -11.870 -4.724 28.721 1.00 98.56 94 ALA A C 1
ATOM 787 O O . ALA A 1 94 ? -12.313 -5.184 29.771 1.00 98.56 94 ALA A O 1
ATOM 788 N N . GLN A 1 95 ? -12.403 -3.644 28.138 1.00 98.75 95 GLN A N 1
ATOM 789 C CA . GLN A 1 95 ? -13.517 -2.877 28.710 1.00 98.75 95 GLN A CA 1
ATOM 790 C C . GLN A 1 95 ? -14.774 -3.731 28.909 1.00 98.75 95 GLN A C 1
ATOM 792 O O . GLN A 1 95 ? -15.387 -3.676 29.973 1.00 98.75 95 GLN A O 1
ATOM 797 N N . ILE A 1 96 ? -15.140 -4.560 27.924 1.00 98.50 96 ILE A N 1
ATOM 798 C CA . ILE A 1 96 ? -16.271 -5.494 28.051 1.00 98.50 96 ILE A CA 1
ATOM 799 C C . ILE A 1 96 ? -16.046 -6.454 29.222 1.00 98.50 96 ILE A C 1
ATOM 801 O O . ILE A 1 96 ? -16.969 -6.707 29.990 1.00 98.50 96 ILE A O 1
ATOM 805 N N . THR A 1 97 ? -14.826 -6.966 29.385 1.00 98.50 97 THR A N 1
ATOM 806 C CA . THR A 1 97 ? -14.493 -7.902 30.469 1.00 98.50 97 THR A CA 1
ATOM 807 C C . THR A 1 97 ? -14.643 -7.234 31.838 1.00 98.50 97 THR A C 1
ATOM 809 O O . THR A 1 97 ? -15.255 -7.811 32.737 1.00 98.50 97 THR A O 1
ATOM 812 N N . THR A 1 98 ? -14.163 -5.995 31.982 1.00 98.56 98 THR A N 1
ATOM 813 C CA . THR A 1 98 ? -14.352 -5.186 33.196 1.00 98.56 98 THR A CA 1
ATOM 814 C C . THR A 1 98 ? -15.833 -4.950 33.489 1.00 98.56 98 THR A C 1
ATOM 816 O O . THR A 1 98 ? -16.295 -5.282 34.576 1.00 98.56 98 THR A O 1
ATOM 819 N N . LEU A 1 99 ? -16.605 -4.474 32.506 1.00 98.69 99 LEU A N 1
ATOM 820 C CA . LEU A 1 99 ? -18.039 -4.212 32.674 1.00 98.69 99 LEU A CA 1
ATOM 821 C C . LEU A 1 99 ? -18.837 -5.475 33.019 1.00 98.69 99 LEU A C 1
ATOM 823 O O . LEU A 1 99 ? -19.764 -5.421 33.823 1.00 98.69 99 LEU A O 1
ATOM 827 N N . MET A 1 100 ? -18.482 -6.620 32.432 1.00 98.44 100 MET A N 1
ATOM 828 C CA . MET A 1 100 ? -19.105 -7.906 32.750 1.00 98.44 100 MET A CA 1
ATOM 829 C C . MET A 1 100 ? -18.830 -8.330 34.194 1.00 98.44 100 MET A C 1
ATOM 831 O O . MET A 1 100 ? -19.754 -8.764 34.881 1.00 98.44 100 MET A O 1
ATOM 835 N N . SER A 1 101 ? -17.592 -8.171 34.667 1.00 98.50 101 SER A N 1
ATOM 836 C CA . SER A 1 101 ? -17.231 -8.417 36.067 1.00 98.50 101 SER A CA 1
ATOM 837 C C . SER A 1 101 ? -17.997 -7.487 37.011 1.00 98.50 101 SER A C 1
ATOM 839 O O . SER A 1 101 ? -18.595 -7.945 37.982 1.00 98.50 101 SER A O 1
ATOM 841 N N . ASP A 1 102 ? -18.047 -6.189 36.710 1.00 98.44 102 ASP A N 1
ATOM 842 C CA . ASP A 1 102 ? -18.754 -5.209 37.541 1.00 98.44 102 ASP A CA 1
ATOM 843 C C . ASP A 1 102 ? -20.256 -5.491 37.601 1.00 98.44 102 ASP A C 1
ATOM 845 O O . ASP A 1 102 ? -20.849 -5.465 38.680 1.00 98.44 102 ASP A O 1
ATOM 849 N N . LYS A 1 103 ? -20.866 -5.853 36.468 1.00 98.38 103 LYS A N 1
ATOM 850 C CA . LYS A 1 103 ? -22.261 -6.299 36.418 1.00 98.38 103 LYS A CA 1
ATOM 851 C C . LYS A 1 103 ? -22.491 -7.500 37.336 1.00 98.38 103 LYS A C 1
ATOM 853 O O . LYS A 1 103 ? -23.420 -7.474 38.136 1.00 98.38 103 LYS A O 1
ATOM 858 N N . GLN A 1 104 ? -21.644 -8.526 37.254 1.00 98.44 104 GLN A N 1
ATOM 859 C CA . GLN A 1 104 ? -21.755 -9.710 38.112 1.00 98.44 104 GLN A CA 1
ATOM 860 C C . GLN A 1 104 ? -21.575 -9.368 39.597 1.00 98.44 104 GLN A C 1
ATOM 862 O O . GLN A 1 104 ? -22.230 -9.962 40.452 1.00 98.44 104 GLN A O 1
ATOM 867 N N . ASN A 1 105 ? -20.700 -8.416 39.925 1.00 98.38 105 ASN A N 1
ATOM 868 C CA . ASN A 1 105 ? -20.518 -7.938 41.294 1.00 98.38 105 ASN A CA 1
ATOM 869 C C . ASN A 1 105 ? -21.795 -7.262 41.811 1.00 98.38 105 ASN A C 1
ATOM 871 O O . ASN A 1 105 ? -22.296 -7.637 42.867 1.00 98.38 105 ASN A O 1
ATOM 875 N N . LEU A 1 106 ? -22.370 -6.348 41.027 1.00 98.44 106 LEU A N 1
ATOM 876 C CA . LEU A 1 106 ? -23.608 -5.650 41.378 1.00 98.44 106 LEU A CA 1
ATOM 877 C C . LEU A 1 106 ? -24.809 -6.597 41.491 1.00 98.44 106 LEU A C 1
ATOM 879 O O . LEU A 1 106 ? -25.633 -6.435 42.388 1.00 98.44 106 LEU A O 1
ATOM 883 N N . GLU A 1 107 ? -24.905 -7.607 40.625 1.00 98.19 107 GLU A N 1
ATOM 884 C CA . GLU A 1 107 ? -25.936 -8.648 40.724 1.00 98.19 107 GLU A CA 1
ATOM 885 C C . GLU A 1 107 ? -25.824 -9.424 42.045 1.00 98.19 107 GLU A C 1
ATOM 887 O O . GLU A 1 107 ? -26.836 -9.677 42.703 1.00 98.19 107 GLU A O 1
ATOM 892 N N . ARG A 1 108 ? -24.600 -9.757 42.483 1.00 98.25 108 ARG A N 1
ATOM 893 C CA . ARG A 1 108 ? -24.370 -10.404 43.785 1.00 98.25 108 ARG A CA 1
ATOM 894 C C . ARG A 1 108 ? -24.769 -9.499 44.950 1.00 98.25 108 ARG A C 1
ATOM 896 O O . ARG A 1 108 ? -25.469 -9.967 45.849 1.00 98.25 108 ARG A O 1
ATOM 903 N N . ASP A 1 109 ? -24.381 -8.228 44.910 1.00 98.12 109 ASP A N 1
ATOM 904 C CA . ASP A 1 109 ? -24.701 -7.249 45.955 1.00 98.12 109 ASP A CA 1
ATOM 905 C C . ASP A 1 109 ? -26.216 -7.012 46.064 1.00 98.12 109 ASP A C 1
ATOM 907 O O . ASP A 1 109 ? -26.765 -6.944 47.166 1.00 98.12 109 ASP A O 1
ATOM 911 N N . MET A 1 110 ? -26.918 -6.952 44.927 1.00 98.19 110 MET A N 1
ATOM 912 C CA . MET A 1 110 ? -28.376 -6.828 44.875 1.00 98.19 110 MET A CA 1
ATOM 913 C C . MET A 1 110 ? -29.059 -8.025 45.546 1.00 98.19 110 MET A C 1
ATOM 915 O O . MET A 1 110 ? -29.908 -7.835 46.416 1.00 98.19 110 MET A O 1
ATOM 919 N N . ILE A 1 111 ? -28.647 -9.251 45.205 1.00 97.88 111 ILE A N 1
ATOM 920 C CA . ILE A 1 111 ? -29.188 -10.479 45.809 1.00 97.88 111 ILE A CA 1
ATOM 921 C C . ILE A 1 111 ? -28.929 -10.507 47.323 1.00 97.88 111 ILE A C 1
ATOM 923 O O . ILE A 1 111 ? -29.783 -10.940 48.102 1.00 97.88 111 ILE A O 1
ATOM 927 N N . GLU A 1 112 ? -27.754 -10.067 47.777 1.00 98.00 112 GLU A N 1
ATOM 928 C CA . GLU A 1 112 ? -27.452 -9.975 49.208 1.00 98.00 112 GLU A CA 1
ATOM 929 C C . GLU A 1 112 ? -28.354 -8.953 49.913 1.00 98.00 112 GLU A C 1
ATOM 931 O O . GLU A 1 112 ? -28.878 -9.226 50.999 1.00 98.00 112 GLU A O 1
ATOM 936 N N . LEU A 1 113 ? -28.573 -7.794 49.293 1.00 97.50 113 LEU A N 1
ATOM 937 C CA . LEU A 1 113 ? -29.432 -6.752 49.841 1.00 97.50 113 LEU A CA 1
ATOM 938 C C . LEU A 1 113 ? -30.898 -7.199 49.908 1.00 97.50 113 LEU A C 1
ATOM 940 O O . LEU A 1 113 ? -31.556 -6.962 50.921 1.00 97.50 113 LEU A O 1
ATOM 944 N N . GLU A 1 114 ? -31.391 -7.904 48.891 1.00 97.06 114 GLU A N 1
ATOM 945 C CA . GLU A 1 114 ? -32.727 -8.510 48.891 1.00 97.06 114 GLU A CA 1
ATOM 946 C C . GLU A 1 114 ? -32.898 -9.509 50.041 1.00 97.06 114 GLU A C 1
ATOM 948 O O . GLU A 1 114 ? -33.907 -9.467 50.749 1.00 97.06 114 GLU A O 1
ATOM 953 N N . LYS A 1 115 ? -31.892 -10.358 50.299 1.00 96.94 115 LYS A N 1
ATOM 954 C CA . LYS A 1 115 ? -31.898 -11.286 51.445 1.00 96.94 115 LYS A CA 1
ATOM 955 C C . LYS A 1 115 ? -31.934 -10.542 52.779 1.00 96.94 115 LYS A C 1
ATOM 957 O O . LYS A 1 115 ? -32.725 -10.897 53.654 1.00 96.94 115 LYS A O 1
ATOM 962 N N . LYS A 1 116 ? -31.112 -9.498 52.939 1.00 95.75 116 LYS A N 1
ATOM 963 C CA . LYS A 1 116 ? -31.109 -8.654 54.148 1.00 95.75 116 LYS A CA 1
ATOM 964 C C . LYS A 1 116 ? -32.460 -7.970 54.349 1.00 95.75 116 LYS A C 1
ATOM 966 O O . LYS A 1 116 ? -32.975 -7.954 55.464 1.00 95.75 116 LYS A O 1
ATOM 971 N N . PHE A 1 117 ? -33.060 -7.452 53.279 1.00 95.00 117 PHE A N 1
ATOM 972 C CA . PHE A 1 117 ? -34.375 -6.822 53.330 1.00 95.00 117 PHE A CA 1
ATOM 973 C C . PHE A 1 117 ? -35.472 -7.822 53.710 1.00 95.00 117 PHE A C 1
ATOM 975 O O . PHE A 1 117 ? -36.304 -7.521 54.564 1.00 95.00 117 PHE A O 1
ATOM 982 N N . ALA A 1 118 ? -35.455 -9.027 53.132 1.00 93.25 118 ALA A N 1
ATOM 983 C CA . ALA A 1 118 ? -36.391 -10.093 53.476 1.00 93.25 118 ALA A CA 1
ATOM 984 C C . ALA A 1 118 ? -36.296 -10.483 54.960 1.00 93.25 118 ALA A C 1
ATOM 986 O O . ALA A 1 118 ? -37.328 -10.567 55.623 1.00 93.25 118 ALA A O 1
ATOM 987 N N . LEU A 1 119 ? -35.076 -10.629 55.490 1.00 93.50 119 LEU A N 1
ATOM 988 C CA . LEU A 1 119 ? -34.836 -10.926 56.904 1.00 93.50 119 LEU A CA 1
ATOM 989 C C . LEU A 1 119 ? -35.355 -9.813 57.823 1.00 93.50 119 LEU A C 1
ATOM 991 O O . LEU A 1 119 ? -36.068 -10.087 58.784 1.00 93.50 119 LEU A O 1
ATOM 995 N N . VAL A 1 120 ? -35.038 -8.549 57.524 1.00 91.81 120 VAL A N 1
ATOM 996 C CA . VAL A 1 120 ? -35.553 -7.405 58.296 1.00 91.81 120 VAL A CA 1
ATOM 997 C C . VAL A 1 120 ? -37.080 -7.379 58.262 1.00 91.81 120 VAL A C 1
ATOM 999 O O . VAL A 1 120 ? -37.715 -7.167 59.290 1.00 91.81 120 VAL A O 1
ATOM 1002 N N . ASN A 1 121 ? -37.685 -7.638 57.104 1.00 89.56 121 ASN A N 1
ATOM 1003 C CA . ASN A 1 121 ? -39.136 -7.688 56.961 1.00 89.56 121 ASN A CA 1
ATOM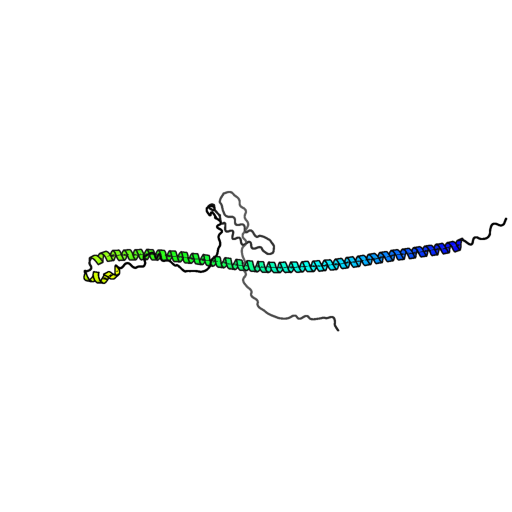 1004 C C . ASN A 1 121 ? -39.758 -8.848 57.763 1.00 89.56 121 ASN A C 1
ATOM 1006 O O . ASN A 1 121 ? -40.850 -8.704 58.301 1.00 89.56 121 ASN A O 1
ATOM 1010 N N . GLU A 1 122 ? -39.080 -9.992 57.872 1.00 89.19 122 GLU A N 1
ATOM 1011 C CA . GLU A 1 122 ? -39.501 -11.109 58.725 1.00 89.19 122 GLU A CA 1
ATOM 1012 C C . GLU A 1 122 ? -39.427 -10.759 60.218 1.00 89.19 122 GLU A C 1
ATOM 1014 O O . GLU A 1 122 ? -40.405 -10.960 60.936 1.00 89.19 122 GLU A O 1
ATOM 1019 N N . LEU A 1 123 ? -38.323 -10.158 60.672 1.00 86.88 123 LEU A N 1
ATOM 1020 C CA . LEU A 1 123 ? -38.168 -9.704 62.058 1.00 86.88 123 LEU A CA 1
ATOM 1021 C C . LEU A 1 123 ? -39.229 -8.659 62.430 1.00 86.88 123 LEU A C 1
ATOM 1023 O O . LEU A 1 123 ? -39.895 -8.782 63.456 1.00 86.88 123 LEU A O 1
ATOM 1027 N N . LEU A 1 124 ? -39.455 -7.674 61.557 1.00 82.81 124 LEU A N 1
ATOM 1028 C CA . LEU A 1 124 ? -40.432 -6.612 61.791 1.00 82.81 124 LEU A CA 1
ATOM 1029 C C . LEU A 1 124 ? -41.884 -7.099 61.775 1.00 82.81 124 LEU A C 1
ATOM 1031 O O . LEU A 1 124 ? -42.718 -6.471 62.421 1.00 82.81 124 LEU A O 1
ATOM 1035 N N . LYS A 1 125 ? -42.222 -8.194 61.077 1.00 78.44 125 LYS A N 1
ATOM 1036 C CA . LYS A 1 125 ? -43.575 -8.786 61.141 1.00 78.44 125 LYS A CA 1
ATOM 1037 C C . LYS A 1 125 ? -43.928 -9.240 62.557 1.00 78.44 125 LYS A C 1
ATOM 1039 O O . LYS A 1 125 ? -45.077 -9.081 62.970 1.00 78.44 125 LYS A O 1
ATOM 1044 N N . ASN A 1 126 ? -42.950 -9.763 63.296 1.00 68.50 126 ASN A N 1
ATOM 1045 C CA . ASN A 1 126 ? -43.145 -10.186 64.681 1.00 68.50 126 ASN A CA 1
ATOM 1046 C C . ASN A 1 126 ? -43.435 -8.972 65.578 1.00 68.50 126 ASN A C 1
ATOM 1048 O O . ASN A 1 126 ? -44.393 -8.996 66.349 1.00 68.50 126 ASN A O 1
ATOM 1052 N N . ASP A 1 127 ? -42.706 -7.871 65.392 1.00 67.38 127 ASP A N 1
ATOM 1053 C CA . ASP A 1 127 ? -42.897 -6.636 66.165 1.00 67.38 127 ASP A CA 1
ATOM 1054 C C . ASP A 1 127 ? -44.175 -5.874 65.769 1.00 67.38 127 ASP A C 1
ATOM 1056 O O . ASP A 1 127 ? -44.855 -5.289 66.613 1.00 67.38 127 ASP A O 1
ATOM 1060 N N . GLN A 1 128 ? -44.562 -5.923 64.491 1.00 63.47 128 GLN A N 1
ATOM 1061 C CA . GLN A 1 128 ? -45.806 -5.344 63.968 1.00 63.47 128 GLN A CA 1
ATOM 1062 C C . GLN A 1 128 ? -47.059 -5.931 64.627 1.00 63.47 128 GLN A C 1
ATOM 1064 O O . GLN A 1 128 ? -48.046 -5.216 64.802 1.00 63.47 128 GLN A O 1
ATOM 1069 N N . SER A 1 129 ? -47.020 -7.202 65.036 1.00 62.00 129 SER A N 1
ATOM 1070 C CA . SER A 1 129 ? -48.122 -7.842 65.767 1.00 62.00 129 SER A CA 1
ATOM 1071 C C . SER A 1 129 ? -48.323 -7.292 67.191 1.00 62.00 129 SER A C 1
ATOM 1073 O O . SER A 1 129 ? -49.405 -7.433 67.755 1.00 62.00 129 SER A O 1
ATOM 1075 N N . LEU A 1 130 ? -47.314 -6.613 67.751 1.00 60.22 130 LEU A N 1
ATOM 1076 C CA . LEU A 1 130 ? -47.318 -6.022 69.096 1.00 60.22 130 LEU A CA 1
ATOM 1077 C C . LEU A 1 130 ? -47.575 -4.501 69.089 1.00 60.22 130 LEU A C 1
ATOM 1079 O O . LEU A 1 130 ? -47.693 -3.875 70.146 1.00 60.22 130 LEU A O 1
ATOM 1083 N N . LEU A 1 131 ? -47.660 -3.883 67.908 1.00 60.50 131 LEU A N 1
ATOM 1084 C CA . LEU A 1 131 ? -47.836 -2.441 67.732 1.00 60.50 131 LEU A CA 1
ATOM 1085 C C . LEU A 1 131 ? -49.311 -2.021 67.866 1.00 60.50 131 LEU A C 1
ATOM 1087 O O . LEU A 1 131 ? -50.191 -2.561 67.203 1.00 60.50 131 LEU A O 1
ATOM 1091 N N . LYS A 1 132 ? -49.580 -1.000 68.695 1.00 63.72 132 LYS A N 1
ATOM 1092 C CA . LYS A 1 132 ? -50.917 -0.395 68.862 1.00 63.72 132 LYS A CA 1
ATOM 1093 C C . LYS A 1 132 ? -51.432 0.221 67.547 1.00 63.72 132 LYS A C 1
ATOM 1095 O O . LYS A 1 132 ? -50.655 0.812 66.797 1.00 63.72 132 LYS A O 1
ATOM 1100 N N . GLU A 1 133 ? -52.747 0.157 67.327 1.00 66.44 133 GLU A N 1
ATOM 1101 C CA . GLU A 1 133 ? -53.487 0.635 66.135 1.00 66.44 133 GLU A CA 1
ATOM 1102 C C . GLU A 1 133 ? -53.082 2.050 65.657 1.00 66.44 133 GLU A C 1
ATOM 1104 O O . GLU A 1 133 ? -52.950 2.326 64.465 1.00 66.44 133 GLU A O 1
ATOM 1109 N N . GLU A 1 134 ? -52.808 2.953 66.598 1.00 68.44 134 GLU A N 1
ATOM 1110 C CA . GLU A 1 134 ? -52.447 4.352 66.331 1.00 68.44 134 GLU A CA 1
ATOM 1111 C C . GLU A 1 134 ? -51.079 4.498 65.632 1.00 68.44 134 GLU A C 1
ATOM 1113 O O . GLU A 1 134 ? -50.867 5.381 64.798 1.00 68.44 134 GLU A O 1
ATOM 1118 N N . ASN A 1 135 ? -50.150 3.581 65.915 1.00 70.81 135 ASN A N 1
ATOM 1119 C CA . ASN A 1 135 ? -48.846 3.528 65.256 1.00 70.81 135 ASN A CA 1
ATOM 1120 C C . ASN A 1 135 ? -48.926 2.815 63.897 1.00 70.81 135 ASN A C 1
ATOM 1122 O O . ASN A 1 135 ? -48.162 3.142 62.988 1.00 70.81 135 ASN A O 1
ATOM 1126 N N . TRP A 1 136 ? -49.888 1.905 63.719 1.00 68.00 136 TRP A N 1
ATOM 1127 C CA . TRP A 1 136 ? -50.175 1.274 62.429 1.00 68.00 136 TRP A CA 1
ATOM 1128 C C . TRP A 1 136 ? -50.666 2.277 61.385 1.00 68.00 136 TRP A C 1
ATOM 1130 O O . TRP A 1 136 ? -50.190 2.261 60.247 1.00 68.00 136 TRP A O 1
ATOM 1140 N N . GLN A 1 137 ? -51.557 3.195 61.770 1.00 67.44 137 GLN A N 1
ATOM 1141 C CA . GLN A 1 137 ? -52.018 4.260 60.873 1.00 67.44 137 GLN A CA 1
ATOM 1142 C C . GLN A 1 137 ? -50.865 5.160 60.411 1.00 67.44 137 GLN A C 1
ATOM 1144 O O . GLN A 1 137 ? -50.780 5.482 59.222 1.00 67.44 137 GLN A O 1
ATOM 1149 N N . LYS A 1 138 ? -49.927 5.493 61.310 1.00 73.19 138 LYS A N 1
ATOM 1150 C CA . LYS A 1 138 ? -48.737 6.291 60.973 1.00 73.19 138 LYS A CA 1
ATOM 1151 C C . LYS A 1 138 ? -47.787 5.583 60.007 1.00 73.19 138 LYS A C 1
ATOM 1153 O O . LYS A 1 138 ? -47.153 6.266 59.219 1.00 73.19 138 LYS A O 1
ATOM 1158 N N . LEU A 1 139 ? -47.706 4.250 60.019 1.00 69.00 139 LEU A N 1
ATOM 1159 C CA . LEU A 1 139 ? -46.800 3.464 59.160 1.00 69.00 139 LEU A CA 1
ATOM 1160 C C . LEU A 1 139 ? -47.435 2.991 57.841 1.00 69.00 139 LEU A C 1
ATOM 1162 O O . LEU A 1 139 ? -46.777 2.345 57.024 1.00 69.00 139 LEU A O 1
ATOM 1166 N N . SER A 1 140 ? -48.700 3.332 57.592 1.00 67.75 140 SER A N 1
ATOM 1167 C CA . SER A 1 140 ? -49.443 2.921 56.392 1.00 67.75 140 SER A CA 1
ATOM 1168 C C . SER A 1 140 ? -48.789 3.345 55.064 1.00 67.75 140 SER A C 1
ATOM 1170 O O . SER A 1 140 ? -48.973 2.667 54.051 1.00 67.75 140 SER A O 1
ATOM 1172 N N . PHE A 1 141 ? -47.961 4.397 55.056 1.00 70.75 141 PHE A N 1
ATOM 1173 C CA . PHE A 1 141 ? -47.232 4.847 53.865 1.00 70.75 141 PHE A CA 1
ATOM 1174 C C . PHE A 1 141 ? -46.155 3.854 53.388 1.00 70.75 141 PHE A C 1
ATOM 1176 O O . PHE A 1 141 ? -45.869 3.814 52.194 1.00 70.75 141 PHE A O 1
ATOM 1183 N N . LEU A 1 142 ? -45.603 3.013 54.273 1.00 65.38 142 LEU A N 1
ATOM 1184 C CA . LEU A 1 142 ? -44.599 1.993 53.920 1.00 65.38 142 LEU A CA 1
ATOM 1185 C C . LEU A 1 142 ? -45.203 0.802 53.165 1.00 65.38 142 LEU A C 1
ATOM 1187 O O . LEU A 1 142 ? -44.506 0.109 52.430 1.00 65.38 142 LEU A O 1
ATOM 1191 N N . LYS A 1 143 ? -46.512 0.562 53.318 1.00 63.25 143 LYS A N 1
ATOM 1192 C CA . LYS A 1 143 ? -47.235 -0.498 52.593 1.00 63.25 143 LYS A CA 1
ATOM 1193 C C . LYS A 1 143 ? -47.469 -0.164 51.121 1.00 63.25 143 LYS A C 1
ATOM 1195 O O . LYS A 1 143 ? -47.866 -1.045 50.355 1.00 63.25 143 LYS A O 1
ATOM 1200 N N . LYS A 1 144 ? -47.244 1.087 50.706 1.00 58.59 144 LYS A N 1
ATOM 1201 C CA . LYS A 1 144 ? -47.307 1.466 49.296 1.00 58.59 144 LYS A CA 1
ATOM 1202 C C . LYS A 1 144 ? -46.104 0.840 48.597 1.00 58.59 144 LYS A C 1
ATOM 1204 O O . LYS A 1 144 ? -44.980 1.314 48.733 1.00 58.59 144 LYS A O 1
ATOM 1209 N N . LYS A 1 145 ? -46.349 -0.261 47.881 1.00 56.88 145 LYS A N 1
ATOM 1210 C CA . LYS A 1 145 ? -45.357 -0.884 47.002 1.00 56.88 145 LYS A CA 1
ATOM 1211 C C . LYS A 1 145 ? -44.718 0.201 46.135 1.00 56.88 145 LYS A C 1
ATOM 1213 O O . LYS A 1 145 ? -45.424 0.971 45.485 1.00 56.88 145 LYS A O 1
ATOM 1218 N N . SER A 1 146 ? -43.390 0.250 46.174 1.00 51.69 146 SER A N 1
ATOM 1219 C CA . SER A 1 146 ? -42.573 1.062 45.279 1.00 51.69 146 SER A CA 1
ATOM 1220 C C . SER A 1 146 ? -43.017 0.827 43.825 1.00 51.69 146 SER A C 1
ATOM 1222 O O . SER A 1 146 ? -43.148 -0.336 43.432 1.00 51.69 146 SER A O 1
ATOM 1224 N N . PRO A 1 147 ? -43.236 1.880 43.015 1.00 54.94 147 PRO A N 1
ATOM 1225 C CA . PRO A 1 147 ? -43.620 1.746 41.608 1.00 54.94 147 PRO A CA 1
ATOM 1226 C C . PRO A 1 147 ? -42.490 1.194 40.718 1.00 54.94 147 PRO A C 1
ATOM 1228 O O . PRO A 1 147 ? -42.655 1.098 39.510 1.00 54.94 147 PRO A O 1
ATOM 1231 N N . PHE A 1 148 ? -41.338 0.824 41.286 1.00 50.06 148 PHE A N 1
ATOM 1232 C CA . PHE A 1 148 ? -40.164 0.403 40.518 1.00 50.06 148 PHE A CA 1
ATOM 1233 C C . PHE A 1 148 ? -40.208 -1.052 40.013 1.00 50.06 148 PHE A C 1
ATOM 1235 O O . PHE A 1 148 ? -39.307 -1.466 39.295 1.00 50.06 148 PHE A O 1
ATOM 1242 N N . ASN A 1 149 ? -41.250 -1.821 40.354 1.00 45.38 149 ASN A N 1
ATOM 1243 C CA . ASN A 1 149 ? -41.424 -3.215 39.912 1.00 45.38 149 ASN A CA 1
ATOM 1244 C C . ASN A 1 149 ? -42.451 -3.387 38.778 1.00 45.38 149 ASN A C 1
ATOM 1246 O O . ASN A 1 149 ? -42.907 -4.503 38.532 1.00 45.38 149 ASN A O 1
ATOM 1250 N N . GLU A 1 150 ? -42.841 -2.311 38.096 1.00 40.12 150 GLU A N 1
ATOM 1251 C CA . GLU A 1 150 ? -43.670 -2.412 36.894 1.00 40.12 150 GLU A CA 1
ATOM 1252 C C . GLU A 1 150 ? -42.748 -2.464 35.661 1.00 40.12 150 GLU A C 1
ATOM 1254 O O . GLU A 1 150 ? -41.945 -1.544 35.474 1.00 40.12 150 GLU A O 1
ATOM 1259 N N . PRO A 1 151 ? -42.795 -3.520 34.823 1.00 42.09 151 PRO A N 1
ATOM 1260 C CA . PRO A 1 151 ? -42.050 -3.525 33.575 1.00 42.09 151 PRO A CA 1
ATOM 1261 C C . PRO A 1 151 ? -42.604 -2.393 32.713 1.00 42.09 151 PRO A C 1
ATOM 1263 O O . PRO A 1 151 ? -43.760 -2.413 32.295 1.00 42.09 151 PRO A O 1
ATOM 1266 N N . ALA A 1 152 ? -41.785 -1.369 32.491 1.00 44.59 152 ALA A N 1
ATOM 1267 C CA . ALA A 1 152 ? -42.116 -0.244 31.639 1.00 44.59 152 ALA A CA 1
ATOM 1268 C C . ALA A 1 152 ? -42.211 -0.704 30.173 1.00 44.59 152 ALA A C 1
ATOM 1270 O O . ALA A 1 152 ? -41.304 -0.491 29.372 1.00 44.59 152 ALA A O 1
ATOM 1271 N N . GLU A 1 153 ? -43.337 -1.305 29.795 1.00 50.50 153 GLU A N 1
ATOM 1272 C CA . GLU A 1 153 ? -43.789 -1.373 28.409 1.00 50.50 153 GLU A CA 1
ATOM 1273 C C . GLU A 1 153 ? -44.252 0.022 27.976 1.00 50.50 153 GLU A C 1
ATOM 1275 O O . GLU A 1 153 ? -45.438 0.343 27.948 1.00 50.50 153 GLU A O 1
ATOM 1280 N N . LYS A 1 154 ? -43.302 0.900 27.651 1.00 43.69 154 LYS A N 1
ATOM 1281 C CA . LYS A 1 154 ? -43.565 2.090 26.834 1.00 43.69 154 LYS A CA 1
ATOM 1282 C C . LYS A 1 154 ? -42.459 2.199 25.798 1.00 43.69 154 LYS A C 1
ATOM 1284 O O . LYS A 1 154 ? -41.321 2.529 26.101 1.00 43.69 154 LYS A O 1
ATOM 1289 N N . GLN A 1 155 ? -42.757 1.779 24.570 1.00 47.91 155 GLN A N 1
ATOM 1290 C CA . GLN A 1 155 ? -43.046 2.725 23.488 1.00 47.91 155 GLN A CA 1
ATOM 1291 C C . GLN A 1 155 ? -42.081 3.914 23.491 1.00 47.91 155 GLN A C 1
ATOM 1293 O O . GLN A 1 155 ? -42.411 5.013 23.929 1.00 47.91 155 GLN A O 1
ATOM 1298 N N . VAL A 1 156 ? -40.910 3.705 22.900 1.00 39.19 156 VAL A N 1
ATOM 1299 C CA . VAL A 1 156 ? -40.150 4.797 22.296 1.00 39.19 156 VAL A CA 1
ATOM 1300 C C . VAL A 1 156 ? -40.473 4.785 20.805 1.00 39.19 156 VAL A C 1
ATOM 1302 O O . VAL A 1 156 ? -39.741 4.265 19.969 1.00 39.19 156 VAL A O 1
ATOM 1305 N N . GLN A 1 157 ? -41.636 5.352 20.477 1.00 46.72 157 GLN A N 1
ATOM 1306 C CA . GLN A 1 157 ? -41.882 5.923 19.158 1.00 46.72 157 GLN A CA 1
ATOM 1307 C C . GLN A 1 157 ? -41.029 7.192 19.047 1.00 46.72 157 GLN A C 1
ATOM 1309 O O . GLN A 1 157 ? -41.488 8.292 19.348 1.00 46.72 157 GLN A O 1
ATOM 1314 N N . ILE A 1 158 ? -39.784 7.050 18.590 1.00 42.00 158 ILE A N 1
ATOM 1315 C CA . ILE A 1 158 ? -39.077 8.170 17.968 1.00 42.00 158 ILE A CA 1
ATOM 1316 C C . ILE A 1 158 ? -39.346 8.094 16.473 1.00 42.00 158 ILE A C 1
ATOM 1318 O O . ILE A 1 158 ? -38.940 7.187 15.749 1.00 42.00 158 ILE A O 1
ATOM 1322 N N . ARG A 1 159 ? -40.130 9.073 16.044 1.00 43.75 159 ARG A N 1
ATOM 1323 C CA . ARG A 1 159 ? -40.493 9.347 14.668 1.00 43.75 159 ARG A CA 1
ATOM 1324 C C . ARG A 1 159 ? -39.254 9.719 13.841 1.00 43.75 159 ARG A C 1
ATOM 1326 O O . ARG A 1 159 ? -38.542 10.650 14.185 1.00 43.75 159 ARG A O 1
ATOM 1333 N N . ARG A 1 160 ? -39.203 9.112 12.651 1.00 39.66 160 ARG A N 1
ATOM 1334 C CA . ARG A 1 160 ? -39.047 9.783 11.345 1.00 39.66 160 ARG A CA 1
ATOM 1335 C C . ARG A 1 160 ? -37.643 10.265 10.948 1.00 39.66 160 ARG A C 1
ATOM 1337 O O . ARG A 1 160 ? -37.241 11.377 11.259 1.00 39.66 160 ARG A O 1
ATOM 1344 N N . GLY A 1 161 ? -37.055 9.497 10.027 1.00 39.94 161 GLY A N 1
ATOM 1345 C CA . GLY A 1 161 ? -36.300 10.041 8.898 1.00 39.94 161 GLY A CA 1
ATOM 1346 C C . GLY A 1 161 ? -35.047 9.251 8.545 1.00 39.94 161 GLY A C 1
ATOM 1347 O O . GLY A 1 161 ? -33.991 9.580 9.050 1.00 39.94 161 GLY A O 1
ATOM 1348 N N . VAL A 1 162 ? -35.173 8.237 7.683 1.00 35.00 162 VAL A N 1
ATOM 1349 C CA . VAL A 1 162 ? -34.345 7.988 6.482 1.00 35.00 162 VAL A CA 1
ATOM 1350 C C . VAL A 1 162 ? -34.813 6.652 5.903 1.00 35.00 162 VAL A C 1
ATOM 1352 O O . VAL A 1 162 ? -34.563 5.582 6.451 1.00 35.00 162 VAL A O 1
ATOM 1355 N N . SER A 1 163 ? -35.515 6.724 4.776 1.00 43.75 163 SER A N 1
ATOM 1356 C CA . SER A 1 163 ? -35.752 5.577 3.910 1.00 43.75 163 SER A CA 1
ATOM 1357 C C . SER A 1 163 ? -34.405 5.057 3.404 1.00 43.75 163 SER A C 1
ATOM 1359 O O . SER A 1 163 ? -33.730 5.743 2.639 1.00 43.75 163 SER A O 1
ATOM 1361 N N . ARG A 1 164 ? -34.011 3.844 3.797 1.00 40.56 164 ARG A N 1
ATOM 1362 C CA . ARG A 1 164 ? -33.062 3.034 3.026 1.00 40.56 164 ARG A CA 1
ATOM 1363 C C . ARG A 1 164 ? -33.725 1.718 2.681 1.00 40.56 164 ARG A C 1
ATOM 1365 O O . ARG A 1 164 ? -33.835 0.807 3.491 1.00 40.56 164 ARG A O 1
ATOM 1372 N N . THR A 1 165 ? -34.172 1.661 1.440 1.00 50.41 165 THR A N 1
ATOM 1373 C CA . THR A 1 165 ? -34.384 0.435 0.688 1.00 50.41 165 THR A CA 1
ATOM 1374 C C . THR A 1 165 ? -33.081 -0.361 0.656 1.00 50.41 165 THR A C 1
ATOM 1376 O O . THR A 1 165 ? -32.189 -0.011 -0.109 1.00 50.41 165 THR A O 1
ATOM 1379 N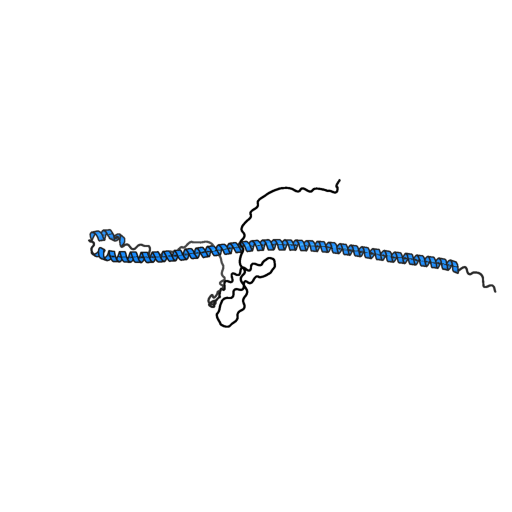 N . LEU A 1 166 ? -32.961 -1.422 1.451 1.00 43.12 166 LEU A N 1
ATOM 1380 C CA . LEU A 1 166 ? -32.056 -2.534 1.156 1.00 43.12 166 LEU A CA 1
ATOM 1381 C C . LEU A 1 166 ? -32.756 -3.840 1.529 1.00 43.12 166 LEU A C 1
ATOM 1383 O O . LEU A 1 166 ? -32.567 -4.425 2.587 1.00 43.12 166 LEU A O 1
ATOM 1387 N N . SER A 1 167 ? -33.618 -4.252 0.605 1.00 50.75 167 SER A N 1
ATOM 1388 C CA . SER A 1 167 ? -34.000 -5.640 0.402 1.00 50.75 167 SER A CA 1
ATOM 1389 C C . SER A 1 167 ? -32.812 -6.359 -0.228 1.00 50.75 167 SER A C 1
ATOM 1391 O O . SER A 1 167 ? -32.538 -6.120 -1.402 1.00 50.75 167 SER A O 1
ATOM 1393 N N . ARG A 1 168 ? -32.144 -7.233 0.527 1.00 48.81 168 ARG A N 1
ATOM 1394 C CA . ARG A 1 168 ? -31.637 -8.524 0.040 1.00 48.81 168 ARG A CA 1
ATOM 1395 C C . ARG A 1 168 ? -31.190 -9.342 1.249 1.00 48.81 168 ARG A C 1
ATOM 1397 O O . ARG A 1 168 ? -30.110 -9.121 1.784 1.00 48.81 168 ARG A O 1
ATOM 1404 N N . GLY A 1 169 ? -32.089 -10.204 1.712 1.00 47.00 169 GLY A N 1
ATOM 1405 C CA . GLY A 1 169 ? -31.758 -11.252 2.663 1.00 47.00 169 GLY A CA 1
ATOM 1406 C C . GLY A 1 169 ? -30.916 -12.305 1.960 1.00 47.00 169 GLY A C 1
ATOM 1407 O O . GLY A 1 169 ? -31.339 -12.833 0.933 1.00 47.00 169 GLY A O 1
ATOM 1408 N N . ASP A 1 170 ? -29.740 -12.567 2.513 1.00 50.06 170 ASP A N 1
ATOM 1409 C CA . ASP A 1 170 ? -29.072 -13.847 2.352 1.00 50.06 170 ASP A CA 1
ATOM 1410 C C . ASP A 1 170 ? -29.312 -14.601 3.666 1.00 50.06 170 ASP A C 1
ATOM 1412 O O . ASP A 1 170 ? -28.880 -14.167 4.738 1.00 50.06 170 ASP A O 1
ATOM 1416 N N . ASP A 1 171 ? -30.084 -15.683 3.574 1.00 58.84 171 ASP A N 1
ATOM 1417 C CA . ASP A 1 171 ? -30.282 -16.668 4.634 1.00 58.84 171 ASP A CA 1
ATOM 1418 C C . ASP A 1 171 ? -28.938 -17.352 4.913 1.00 58.84 171 ASP A C 1
ATOM 1420 O O . ASP A 1 171 ? -28.525 -18.271 4.204 1.00 58.84 171 ASP A O 1
ATOM 1424 N N . ILE A 1 172 ? -28.220 -16.873 5.928 1.00 65.62 172 ILE A N 1
ATOM 1425 C CA . ILE A 1 172 ? -27.009 -17.526 6.426 1.00 65.62 172 ILE A CA 1
ATOM 1426 C C . ILE A 1 172 ? -27.433 -18.444 7.572 1.00 65.62 172 ILE A C 1
ATOM 1428 O O . ILE A 1 172 ? -27.734 -17.991 8.675 1.00 65.62 172 ILE A O 1
ATOM 1432 N N . ASP A 1 173 ? -27.485 -19.739 7.277 1.00 68.25 173 ASP A N 1
ATOM 1433 C CA . ASP A 1 173 ? -27.686 -20.810 8.249 1.00 68.25 173 ASP A CA 1
ATOM 1434 C C . ASP A 1 173 ? -26.420 -20.967 9.115 1.00 68.25 173 ASP A C 1
ATOM 1436 O O . ASP A 1 173 ? -25.350 -21.329 8.621 1.00 68.25 173 ASP A O 1
ATOM 1440 N N . TYR A 1 174 ? -26.531 -20.636 10.405 1.00 63.38 174 TYR A N 1
ATOM 1441 C CA . TYR A 1 174 ? -25.436 -20.650 11.385 1.00 63.38 174 TYR A CA 1
ATOM 1442 C C . TYR A 1 174 ? -25.356 -21.958 12.197 1.00 63.38 174 TYR A C 1
ATOM 1444 O O . TYR A 1 174 ? -24.726 -21.971 13.252 1.00 63.38 174 TYR A O 1
ATOM 1452 N N . ASP A 1 175 ? -25.948 -23.066 11.738 1.00 67.38 175 ASP A N 1
ATOM 1453 C CA . ASP A 1 175 ? -25.946 -24.337 12.489 1.00 67.38 175 ASP A CA 1
ATOM 1454 C C . ASP A 1 175 ? -24.831 -25.331 12.092 1.00 67.38 175 ASP A C 1
ATOM 1456 O O . ASP A 1 175 ? -24.942 -26.540 12.287 1.00 67.38 175 ASP A O 1
ATOM 1460 N N . LYS A 1 176 ? -23.709 -24.868 11.519 1.00 60.78 176 LYS A N 1
ATOM 1461 C CA . LYS A 1 176 ? -22.564 -25.754 11.217 1.00 60.78 176 LYS A CA 1
ATOM 1462 C C . LYS A 1 176 ? -21.205 -25.148 11.535 1.00 60.78 176 LYS A C 1
ATOM 1464 O O . LYS A 1 176 ? -20.411 -24.888 10.638 1.00 60.78 176 LYS A O 1
ATOM 1469 N N . THR A 1 177 ? -20.891 -25.047 12.822 1.00 61.19 177 THR A N 1
ATOM 1470 C CA . THR A 1 177 ? -19.494 -25.096 13.301 1.00 61.19 177 THR A CA 1
ATOM 1471 C C . THR A 1 177 ? -19.446 -25.624 14.734 1.00 61.19 177 THR A C 1
ATOM 1473 O O . THR A 1 177 ? -18.995 -24.969 15.667 1.00 61.19 177 THR A O 1
ATOM 1476 N N . GLY A 1 178 ? -19.959 -26.844 14.902 1.00 60.38 178 GLY A N 1
ATOM 1477 C CA . GLY A 1 178 ? -19.911 -27.621 16.141 1.00 60.38 178 GLY A CA 1
ATOM 1478 C C . GLY A 1 178 ? -18.718 -28.574 16.252 1.00 60.38 178 GLY A C 1
ATOM 1479 O O . GLY A 1 178 ? -18.798 -29.493 17.053 1.00 60.38 178 GLY A O 1
ATOM 1480 N N . ASP A 1 179 ? -17.638 -28.380 15.484 1.00 51.84 179 ASP A N 1
ATOM 1481 C CA . ASP A 1 179 ? -16.416 -29.187 15.605 1.00 51.84 179 ASP A CA 1
ATOM 1482 C C . ASP A 1 179 ? -15.169 -28.297 15.738 1.00 51.84 179 ASP A C 1
ATOM 1484 O O . ASP A 1 179 ? -14.662 -27.721 14.778 1.00 51.84 179 ASP A O 1
ATOM 1488 N N . SER A 1 180 ? -14.716 -28.184 16.990 1.00 55.69 180 SER A N 1
ATOM 1489 C CA . SER A 1 180 ? -13.321 -28.082 17.438 1.00 55.69 180 SER A CA 1
ATOM 1490 C C . SER A 1 180 ? -12.337 -27.311 16.546 1.00 55.69 180 SER A C 1
ATOM 1492 O O . SER A 1 180 ? -11.488 -27.898 15.874 1.00 55.69 180 SER A O 1
ATOM 1494 N N . ILE A 1 181 ? -12.331 -25.984 16.661 1.00 53.03 181 ILE A N 1
ATOM 1495 C CA . ILE A 1 181 ? -11.101 -25.224 16.423 1.00 53.03 181 ILE A CA 1
ATOM 1496 C C . ILE A 1 181 ? -10.223 -25.362 17.678 1.00 53.03 181 ILE A C 1
ATOM 1498 O O . ILE A 1 181 ? -10.415 -24.687 18.687 1.00 53.03 181 ILE A O 1
ATOM 1502 N N . ASP A 1 182 ? -9.283 -26.307 17.606 1.00 52.12 182 ASP A N 1
ATOM 1503 C CA . ASP A 1 182 ? -8.106 -26.380 18.471 1.00 52.12 182 ASP A CA 1
ATOM 1504 C C . ASP A 1 182 ? -7.245 -25.144 18.174 1.00 52.12 182 ASP A C 1
ATOM 1506 O O . ASP A 1 182 ? -6.481 -25.099 17.208 1.00 52.12 182 ASP A O 1
ATOM 1510 N N . ILE A 1 183 ? -7.463 -24.071 18.938 1.00 47.41 183 ILE A N 1
ATOM 1511 C CA . ILE A 1 183 ? -6.647 -22.859 18.861 1.00 47.41 183 ILE A CA 1
ATOM 1512 C C . ILE A 1 183 ? -5.336 -23.153 19.586 1.00 47.41 183 ILE A C 1
ATOM 1514 O O . ILE A 1 183 ? -5.136 -22.749 20.734 1.00 47.41 183 ILE A O 1
ATOM 1518 N N . SER A 1 184 ? -4.408 -23.825 18.907 1.00 52.34 184 SER A N 1
ATOM 1519 C CA . SER A 1 184 ? -3.003 -23.704 19.269 1.00 52.34 184 SER A CA 1
ATOM 1520 C C . SER A 1 184 ? -2.574 -22.274 18.928 1.00 52.34 184 SER A C 1
ATOM 1522 O O . SER A 1 184 ? -2.278 -21.953 17.776 1.00 52.34 184 SER A O 1
ATOM 1524 N N . TYR A 1 185 ? -2.596 -21.392 19.925 1.00 53.16 185 TYR A N 1
ATOM 1525 C CA . TYR A 1 185 ? -1.880 -20.121 19.878 1.00 53.16 185 TYR A CA 1
ATOM 1526 C C . TYR A 1 185 ? -0.380 -20.430 19.758 1.00 53.16 185 TYR A C 1
ATOM 1528 O O . TYR A 1 185 ? 0.309 -20.584 20.764 1.00 53.16 185 TYR A O 1
ATOM 1536 N N . ASP A 1 186 ? 0.119 -20.570 18.530 1.00 53.41 186 ASP A N 1
ATOM 1537 C CA . ASP A 1 186 ? 1.553 -20.553 18.252 1.00 53.41 186 ASP A CA 1
ATOM 1538 C C . ASP A 1 186 ? 1.989 -19.092 18.111 1.00 53.41 186 ASP A C 1
ATOM 1540 O O . ASP A 1 186 ? 2.060 -18.525 17.022 1.00 53.41 186 ASP A O 1
ATOM 1544 N N . ASP A 1 187 ? 2.209 -18.465 19.266 1.00 52.31 187 ASP A N 1
ATOM 1545 C CA . ASP A 1 187 ? 2.844 -17.154 19.434 1.00 52.31 187 ASP A CA 1
ATOM 1546 C C . ASP A 1 187 ? 4.366 -17.271 19.222 1.00 52.31 187 ASP A C 1
ATOM 1548 O O . ASP A 1 187 ? 5.180 -16.872 20.057 1.00 52.31 187 ASP A O 1
ATOM 1552 N N . SER A 1 188 ? 4.778 -17.912 18.124 1.00 53.66 188 SER A N 1
ATOM 1553 C CA . SER A 1 188 ? 6.178 -17.934 17.718 1.00 53.66 188 SER A CA 1
ATOM 1554 C C . SER A 1 188 ? 6.444 -16.683 16.896 1.00 53.66 188 SER A C 1
ATOM 1556 O O . SER A 1 188 ? 6.343 -16.677 15.669 1.00 53.66 188 SER A O 1
ATOM 1558 N N . ASP A 1 189 ? 6.787 -15.613 17.611 1.00 55.12 189 ASP A N 1
ATOM 1559 C CA . ASP A 1 189 ? 7.520 -14.460 17.095 1.00 55.12 189 ASP A CA 1
ATOM 1560 C C . ASP A 1 189 ? 8.799 -14.967 16.394 1.00 55.12 189 ASP A C 1
ATOM 1562 O O . ASP A 1 189 ? 9.884 -15.097 16.977 1.00 55.12 189 ASP A O 1
ATOM 1566 N N . GLU A 1 190 ? 8.659 -15.317 15.114 1.00 47.97 190 GLU A N 1
ATOM 1567 C CA . GLU A 1 190 ? 9.737 -15.750 14.234 1.00 47.97 190 GLU A CA 1
ATOM 1568 C C . GLU A 1 190 ? 10.596 -14.519 13.916 1.00 47.97 190 GLU A C 1
ATOM 1570 O O . GLU A 1 190 ? 10.468 -13.845 12.891 1.00 47.97 190 GLU A O 1
ATOM 1575 N N . SER A 1 191 ? 11.462 -14.173 14.864 1.00 57.41 191 SER A N 1
ATOM 1576 C CA . SER A 1 191 ? 12.441 -13.102 14.733 1.00 57.41 191 SER A CA 1
ATOM 1577 C C . SER A 1 191 ? 13.526 -13.523 13.742 1.00 57.41 191 SER A C 1
ATOM 1579 O O . SER A 1 191 ? 14.523 -14.169 14.067 1.00 57.41 191 SER A O 1
ATOM 1581 N N . HIS A 1 192 ? 13.321 -13.147 12.483 1.00 54.28 192 HIS A N 1
ATOM 1582 C CA . HIS A 1 192 ? 14.295 -13.353 11.425 1.00 54.28 192 HIS A CA 1
ATOM 1583 C C . HIS A 1 192 ? 15.485 -12.420 11.666 1.00 54.28 192 HIS A C 1
ATOM 1585 O O . HIS A 1 192 ? 15.406 -11.207 11.464 1.00 54.28 192 HIS A O 1
ATOM 1591 N N . LEU A 1 193 ? 16.620 -12.980 12.083 1.00 60.84 193 LEU A N 1
ATOM 1592 C CA . LEU A 1 193 ? 17.884 -12.253 12.023 1.00 60.84 193 LEU A CA 1
ATOM 1593 C C . LEU A 1 193 ? 18.246 -12.016 10.549 1.00 60.84 193 LEU A C 1
ATOM 1595 O O . LEU A 1 193 ? 17.989 -12.863 9.691 1.00 60.84 193 LEU A O 1
ATOM 1599 N N . ARG A 1 194 ? 18.898 -10.883 10.264 1.00 64.56 194 ARG A N 1
ATOM 1600 C CA . ARG A 1 194 ? 19.287 -10.369 8.928 1.00 64.56 194 ARG A CA 1
ATOM 1601 C C . ARG A 1 194 ? 20.100 -11.353 8.053 1.00 64.56 194 ARG A C 1
ATOM 1603 O O . ARG A 1 194 ? 20.405 -11.062 6.904 1.00 64.56 194 ARG A O 1
ATOM 1610 N N . ASN A 1 195 ? 20.454 -12.515 8.593 1.00 61.88 195 ASN A N 1
ATOM 1611 C CA . ASN A 1 195 ? 21.279 -13.569 8.015 1.00 61.88 195 ASN A CA 1
ATOM 1612 C C . ASN A 1 195 ? 20.455 -14.790 7.551 1.00 61.88 195 ASN A C 1
ATOM 1614 O O . ASN A 1 195 ? 21.047 -15.783 7.136 1.00 61.88 195 ASN A O 1
ATOM 1618 N N . GLY A 1 196 ? 19.123 -14.769 7.692 1.00 61.88 196 GLY A N 1
ATOM 1619 C CA . GLY A 1 196 ? 18.235 -15.846 7.231 1.00 61.88 196 GLY A CA 1
ATOM 1620 C C . GLY A 1 196 ? 18.378 -17.180 7.978 1.00 61.88 196 GLY A C 1
ATOM 1621 O O . GLY A 1 196 ? 17.918 -18.206 7.486 1.00 61.88 196 GLY A O 1
ATOM 1622 N N . LYS A 1 197 ? 19.022 -17.204 9.153 1.00 69.69 197 LYS A N 1
ATOM 1623 C CA . LYS A 1 197 ? 19.151 -18.419 9.972 1.00 69.69 197 LYS A CA 1
ATOM 1624 C C . LYS A 1 197 ? 18.084 -18.448 11.063 1.00 69.69 197 LYS A C 1
ATOM 1626 O O . LYS A 1 197 ? 18.100 -17.609 11.958 1.00 69.69 197 LYS A O 1
ATOM 1631 N N . VAL A 1 198 ? 17.215 -19.453 10.994 1.00 62.22 198 VAL A N 1
ATOM 1632 C CA . VAL A 1 198 ? 16.201 -19.772 12.008 1.00 62.22 198 VAL A CA 1
ATOM 1633 C C . VAL A 1 198 ? 16.866 -20.501 13.177 1.00 62.22 198 VAL A C 1
ATOM 1635 O O . VAL A 1 198 ? 17.473 -21.558 12.989 1.00 62.22 198 VAL A O 1
ATOM 1638 N N . TYR A 1 199 ? 16.764 -19.956 14.392 1.00 54.47 199 TYR A N 1
ATOM 1639 C CA . TYR A 1 199 ? 17.216 -20.638 15.606 1.00 54.47 199 TYR A CA 1
ATOM 1640 C C . TYR A 1 199 ? 16.034 -21.356 16.263 1.00 54.47 199 TYR A C 1
ATOM 1642 O O . TYR A 1 199 ? 15.325 -20.783 17.087 1.00 54.47 199 TYR A O 1
ATOM 1650 N N . ARG A 1 200 ? 15.826 -22.638 15.935 1.00 63.16 200 ARG A N 1
ATOM 1651 C CA . ARG A 1 200 ? 14.873 -23.467 16.685 1.00 63.16 200 ARG A CA 1
ATOM 1652 C C . ARG A 1 200 ? 15.477 -23.841 18.034 1.00 63.16 200 ARG A C 1
ATOM 1654 O O . ARG A 1 200 ? 16.407 -24.642 18.119 1.00 63.16 200 ARG A O 1
ATOM 1661 N N . ARG A 1 201 ? 14.937 -23.271 19.110 1.00 57.47 201 ARG A N 1
ATOM 1662 C CA . ARG A 1 201 ? 15.277 -23.664 20.479 1.00 57.47 201 ARG A CA 1
ATOM 1663 C C . ARG A 1 201 ? 14.547 -24.970 20.798 1.00 57.47 201 ARG A C 1
ATOM 1665 O O . ARG A 1 201 ? 13.407 -24.949 21.246 1.00 57.47 201 ARG A O 1
ATOM 1672 N N . SER A 1 202 ? 15.192 -26.107 20.549 1.00 48.00 202 SER A N 1
ATOM 1673 C CA . SER A 1 202 ? 14.665 -27.425 20.914 1.00 48.00 202 SER A CA 1
ATOM 1674 C C . SER A 1 202 ? 14.339 -27.469 22.411 1.00 48.00 202 SER A C 1
ATOM 1676 O O . SER A 1 202 ? 15.241 -27.451 23.249 1.00 48.00 202 SER A O 1
ATOM 1678 N N . ARG A 1 203 ? 13.052 -27.526 22.763 1.00 47.09 203 ARG A N 1
ATOM 1679 C CA . ARG A 1 203 ? 12.596 -27.931 24.095 1.00 47.09 203 ARG A CA 1
ATOM 1680 C C . ARG A 1 203 ? 12.074 -29.356 23.992 1.00 47.09 203 ARG A C 1
ATOM 1682 O O . ARG A 1 203 ? 11.008 -29.585 23.434 1.00 47.09 203 ARG A O 1
ATOM 1689 N N . SER A 1 204 ? 12.838 -30.310 24.525 1.00 42.59 204 SER A N 1
ATOM 1690 C CA . SER A 1 204 ? 12.312 -31.637 24.832 1.00 42.59 204 SER A CA 1
ATOM 1691 C C . SER A 1 204 ? 11.332 -31.500 25.995 1.00 42.59 204 SER A C 1
ATOM 1693 O O . SER A 1 204 ? 11.735 -31.103 27.092 1.00 42.59 204 SER A O 1
ATOM 1695 N N . LEU A 1 205 ? 10.063 -31.825 25.769 1.00 43.03 205 LEU A N 1
ATOM 1696 C CA . LEU A 1 205 ? 9.142 -32.127 26.854 1.00 43.03 205 LEU A CA 1
ATOM 1697 C C . LEU A 1 205 ? 9.262 -33.611 27.193 1.00 43.03 205 LEU A C 1
ATOM 1699 O O . LEU A 1 205 ? 9.269 -34.481 26.326 1.00 43.03 205 LEU A O 1
ATOM 1703 N N . VAL A 1 206 ? 9.428 -33.851 28.486 1.00 36.12 206 VAL A N 1
ATOM 1704 C CA . VAL A 1 206 ? 9.521 -35.150 29.138 1.00 36.12 206 VAL A CA 1
ATOM 1705 C C . VAL A 1 206 ? 8.211 -35.916 28.940 1.00 36.12 206 VAL A C 1
ATOM 1707 O O . VAL A 1 206 ? 7.171 -35.490 29.431 1.00 36.12 206 VAL A O 1
ATOM 1710 N N . ALA A 1 207 ? 8.287 -37.077 28.293 1.00 37.16 207 ALA A N 1
ATOM 1711 C CA . ALA A 1 207 ? 7.379 -38.196 28.512 1.00 37.16 207 ALA A CA 1
ATOM 1712 C C . ALA A 1 207 ? 8.244 -39.436 28.777 1.00 37.16 207 ALA A C 1
ATOM 1714 O O . ALA A 1 207 ? 9.147 -39.769 28.011 1.00 37.16 207 ALA A O 1
ATOM 1715 N N . LEU A 1 208 ? 8.024 -40.048 29.935 1.00 38.75 208 LEU A N 1
ATOM 1716 C CA . LEU A 1 208 ? 8.780 -41.169 30.480 1.00 38.75 208 LEU A CA 1
ATOM 1717 C C . LEU A 1 208 ? 8.651 -42.420 29.597 1.00 38.75 208 LEU A C 1
ATOM 1719 O O . LEU A 1 208 ? 7.549 -42.913 29.390 1.00 38.75 208 LEU A O 1
ATOM 1723 N N . SER A 1 209 ? 9.776 -43.003 29.184 1.00 33.41 209 SER A N 1
ATOM 1724 C CA . SER A 1 209 ? 10.004 -44.451 29.294 1.00 33.41 209 SER A CA 1
ATOM 1725 C C . SER A 1 209 ? 11.494 -44.789 29.153 1.00 33.41 209 SER A C 1
ATOM 1727 O O . SER A 1 209 ? 12.181 -44.358 28.236 1.00 33.41 209 SER A O 1
ATOM 1729 N N . SER A 1 210 ? 11.966 -45.508 30.174 1.00 37.28 210 SER A N 1
ATOM 1730 C CA . SER A 1 210 ? 13.106 -46.424 30.269 1.00 37.28 210 SER A CA 1
ATOM 1731 C C . SER A 1 210 ? 14.057 -46.561 29.067 1.00 37.28 210 SER A C 1
ATOM 1733 O O . SER A 1 210 ? 13.626 -46.920 27.973 1.00 37.28 210 SER A O 1
ATOM 1735 N N . THR A 1 211 ? 15.370 -46.478 29.347 1.00 34.88 211 THR A N 1
ATOM 1736 C CA . THR A 1 211 ? 16.424 -47.512 29.126 1.00 34.88 211 THR A CA 1
ATOM 1737 C C . THR A 1 211 ? 17.771 -46.862 28.724 1.00 34.88 211 THR A C 1
ATOM 1739 O O . THR A 1 211 ? 17.947 -46.432 27.594 1.00 34.88 211 THR A O 1
ATOM 1742 N N . HIS A 1 212 ? 18.710 -46.808 29.682 1.00 36.56 212 HIS A N 1
ATOM 1743 C CA . HIS A 1 212 ? 20.184 -46.883 29.559 1.00 36.56 212 HIS A CA 1
ATOM 1744 C C . HIS A 1 212 ? 20.959 -46.064 28.490 1.00 36.56 212 HIS A C 1
ATOM 1746 O O . HIS A 1 212 ? 20.990 -46.428 27.322 1.00 36.56 212 HIS A O 1
ATOM 1752 N N . ASN A 1 213 ? 21.775 -45.086 28.925 1.00 35.06 213 ASN A N 1
ATOM 1753 C CA . ASN A 1 213 ? 23.254 -45.186 28.996 1.00 35.06 213 ASN A CA 1
ATOM 1754 C C . ASN A 1 213 ? 23.955 -43.820 29.165 1.00 35.06 213 ASN A C 1
ATOM 1756 O O . ASN A 1 213 ? 23.604 -42.811 28.563 1.00 35.06 213 ASN A O 1
ATOM 1760 N N . SER A 1 214 ? 24.976 -43.836 30.019 1.00 38.25 214 SER A N 1
ATOM 1761 C CA . SER A 1 214 ? 25.907 -42.771 30.406 1.00 38.25 214 SER A CA 1
ATOM 1762 C C . SER A 1 214 ? 26.879 -42.349 29.299 1.00 38.25 214 SER A C 1
ATOM 1764 O O . SER A 1 214 ? 27.362 -43.237 28.612 1.00 38.25 214 SER A O 1
ATOM 1766 N N . VAL A 1 215 ? 27.303 -41.076 29.260 1.00 38.34 215 VAL A N 1
ATOM 1767 C CA . VAL A 1 215 ? 28.724 -40.644 29.185 1.00 38.34 215 VAL A CA 1
ATOM 1768 C C . VAL A 1 215 ? 28.827 -39.167 29.609 1.00 38.34 215 VAL A C 1
ATOM 1770 O O . VAL A 1 215 ? 28.025 -38.321 29.229 1.00 38.34 215 VAL A O 1
ATOM 1773 N N . ALA A 1 216 ? 29.822 -38.894 30.449 1.00 41.44 216 ALA A N 1
ATOM 1774 C CA . ALA A 1 216 ? 30.136 -37.625 31.091 1.00 41.44 216 ALA A CA 1
ATOM 1775 C C . ALA A 1 216 ? 30.843 -36.614 30.172 1.00 41.44 216 ALA A C 1
ATOM 1777 O O . ALA A 1 216 ? 31.659 -37.021 29.356 1.00 41.44 216 ALA A O 1
ATOM 1778 N N . THR A 1 217 ? 30.679 -35.311 30.442 1.00 39.94 217 THR A N 1
ATOM 1779 C CA . THR A 1 217 ? 31.767 -34.313 30.354 1.00 39.94 217 THR A CA 1
ATOM 1780 C C . THR A 1 217 ? 31.517 -33.107 31.281 1.00 39.94 217 THR A C 1
ATOM 1782 O O . THR A 1 217 ? 30.682 -32.243 31.054 1.00 39.94 217 THR A O 1
ATOM 1785 N N . VAL A 1 218 ? 32.256 -33.118 32.392 1.00 40.38 218 VAL A N 1
ATOM 1786 C CA . VAL A 1 218 ? 33.059 -32.032 32.988 1.00 40.38 218 VAL A CA 1
ATOM 1787 C C . VAL A 1 218 ? 32.528 -30.583 32.958 1.00 40.38 218 VAL A C 1
ATOM 1789 O O . VAL A 1 218 ? 32.552 -29.874 31.957 1.00 40.38 218 VAL A O 1
ATOM 1792 N N . LYS A 1 219 ? 32.228 -30.113 34.177 1.00 51.09 219 LYS A N 1
ATOM 1793 C CA . LYS A 1 219 ? 32.154 -28.717 34.636 1.00 51.09 219 LYS A CA 1
ATOM 1794 C C . LYS A 1 219 ? 33.404 -27.906 34.253 1.00 51.09 219 LYS A C 1
ATOM 1796 O O . LYS A 1 219 ? 34.517 -28.338 34.544 1.00 51.09 219 LYS A O 1
ATOM 1801 N N . ARG A 1 220 ? 33.232 -26.652 33.815 1.00 42.19 220 ARG A N 1
ATOM 1802 C CA . ARG A 1 220 ? 34.234 -25.601 34.062 1.00 42.19 220 ARG A CA 1
ATOM 1803 C C . ARG A 1 220 ? 33.557 -24.314 34.521 1.00 42.19 220 ARG A C 1
ATOM 1805 O O . ARG A 1 220 ? 32.642 -23.800 33.892 1.00 42.19 220 ARG A O 1
ATOM 1812 N N . SER A 1 221 ? 33.989 -23.876 35.691 1.00 42.66 221 SER A N 1
ATOM 1813 C CA . SER A 1 221 ? 33.526 -22.721 36.442 1.00 42.66 221 SER A CA 1
ATOM 1814 C C . SER A 1 221 ? 34.237 -21.433 36.016 1.00 42.66 221 SER A C 1
ATOM 1816 O O . SER A 1 221 ? 35.416 -21.503 35.682 1.00 42.66 221 SER A O 1
ATOM 1818 N N . LYS A 1 222 ? 33.566 -20.300 36.279 1.00 45.78 222 LYS A N 1
ATOM 1819 C CA . LYS A 1 222 ? 34.133 -19.081 36.892 1.00 45.78 222 LYS A CA 1
ATOM 1820 C C . LYS A 1 222 ? 35.051 -18.217 36.005 1.00 45.78 222 LYS A C 1
ATOM 1822 O O . LYS A 1 222 ? 36.175 -18.591 35.723 1.00 45.78 222 LYS A O 1
ATOM 1827 N N . ASP A 1 223 ? 34.593 -17.016 35.642 1.00 34.84 223 ASP A N 1
ATOM 1828 C CA . ASP A 1 223 ? 34.979 -15.811 36.388 1.00 34.84 223 ASP A CA 1
ATOM 1829 C C . ASP A 1 223 ? 34.158 -14.573 35.997 1.00 34.84 223 ASP A C 1
ATOM 1831 O O . ASP A 1 223 ? 33.858 -14.309 34.836 1.00 34.84 223 ASP A O 1
ATOM 1835 N N . SER A 1 224 ? 33.791 -13.823 37.033 1.00 45.62 224 SER A N 1
ATOM 1836 C CA . SER A 1 224 ? 33.149 -12.515 36.995 1.00 45.62 224 SER A CA 1
ATOM 1837 C C . SER A 1 224 ? 34.252 -11.463 37.046 1.00 45.62 224 SER A C 1
ATOM 1839 O O . SER A 1 224 ? 35.020 -11.453 38.010 1.00 45.62 224 SER A O 1
ATOM 1841 N N . LYS A 1 225 ? 34.304 -10.533 36.087 1.00 49.88 225 LYS A N 1
ATOM 1842 C CA . LYS A 1 225 ? 35.137 -9.332 36.214 1.00 49.88 225 LYS A CA 1
ATOM 1843 C C . LYS A 1 225 ? 34.329 -8.078 35.901 1.00 49.88 225 LYS A C 1
ATOM 1845 O O . LYS A 1 225 ? 33.868 -7.863 34.786 1.00 49.88 225 LYS A O 1
ATOM 1850 N N . ARG A 1 226 ? 34.137 -7.298 36.964 1.00 40.78 226 ARG A N 1
ATOM 1851 C CA . ARG A 1 226 ? 33.540 -5.965 37.008 1.00 40.78 226 ARG A CA 1
ATOM 1852 C C . ARG A 1 226 ? 34.415 -4.929 36.289 1.00 40.78 226 ARG A C 1
ATOM 1854 O O . ARG A 1 226 ? 35.632 -4.993 36.402 1.00 40.78 226 ARG A O 1
ATOM 1861 N N . MET A 1 227 ? 33.709 -3.966 35.689 1.00 37.00 227 MET A N 1
ATOM 1862 C CA . MET A 1 227 ? 33.986 -2.526 35.540 1.00 37.00 227 MET A CA 1
ATOM 1863 C C . MET A 1 227 ? 35.292 -2.058 34.878 1.00 37.00 227 MET A C 1
ATOM 1865 O O . MET A 1 227 ? 36.383 -2.330 35.360 1.00 37.00 227 MET A O 1
ATOM 1869 N N . ASN A 1 228 ? 35.142 -1.201 33.862 1.00 36.09 228 ASN A N 1
ATOM 1870 C CA . ASN A 1 228 ? 35.733 0.139 33.893 1.00 36.09 228 ASN A CA 1
ATOM 1871 C C . ASN A 1 228 ? 35.021 1.078 32.907 1.00 36.09 228 ASN A C 1
ATOM 1873 O O . ASN A 1 228 ? 34.987 0.839 31.704 1.00 36.09 228 ASN A O 1
ATOM 1877 N N . THR A 1 229 ? 34.444 2.136 33.465 1.00 42.66 229 THR A N 1
ATOM 1878 C CA . THR A 1 229 ? 34.106 3.398 32.807 1.00 42.66 229 THR A CA 1
ATOM 1879 C C . THR A 1 229 ? 35.391 4.180 32.549 1.00 42.66 229 THR A C 1
ATOM 1881 O O . THR A 1 229 ? 36.190 4.332 33.472 1.00 42.66 229 THR A O 1
ATOM 1884 N N . VAL A 1 230 ? 35.564 4.705 31.337 1.00 41.81 230 VAL A N 1
ATOM 1885 C CA . VAL A 1 230 ? 36.503 5.795 31.041 1.00 41.81 230 VAL A CA 1
ATOM 1886 C C . VAL A 1 230 ? 35.777 6.774 30.122 1.00 41.81 230 VAL A C 1
ATOM 1888 O O . VAL A 1 230 ? 35.487 6.453 28.971 1.00 41.81 230 VAL A O 1
ATOM 1891 N N . GLU A 1 231 ? 35.440 7.937 30.673 1.00 45.56 231 GLU A N 1
ATOM 1892 C CA . GLU A 1 231 ? 35.308 9.186 29.926 1.00 45.56 231 GLU A CA 1
ATOM 1893 C C . GLU A 1 231 ? 36.719 9.748 29.725 1.00 45.56 231 GLU A C 1
ATOM 1895 O O . GLU A 1 231 ? 37.460 9.816 30.701 1.00 45.56 231 GLU A O 1
ATOM 1900 N N . GLU A 1 232 ? 37.075 10.169 28.507 1.00 41.78 232 GLU A N 1
ATOM 1901 C CA . GLU A 1 232 ? 37.887 11.378 28.293 1.00 41.78 232 GLU A CA 1
ATOM 1902 C C . GLU A 1 232 ? 37.818 11.820 26.820 1.00 41.78 232 GLU A C 1
ATOM 1904 O O . GLU A 1 232 ? 38.038 11.033 25.896 1.00 41.78 232 GLU A O 1
ATOM 1909 N N . GLU A 1 233 ? 37.472 13.093 26.617 1.00 45.34 233 GLU A N 1
ATOM 1910 C CA . GLU A 1 233 ? 37.617 13.837 25.364 1.00 45.34 233 GLU A CA 1
ATOM 1911 C C . GLU A 1 233 ? 39.091 13.933 24.930 1.00 45.34 233 GLU A C 1
ATOM 1913 O O . GLU A 1 233 ? 39.986 13.906 25.766 1.00 45.34 233 GLU A O 1
ATOM 1918 N N . MET A 1 234 ? 39.346 14.169 23.635 1.00 36.62 234 MET A N 1
ATOM 1919 C CA . MET A 1 234 ? 40.095 15.343 23.144 1.00 36.62 234 MET A CA 1
ATOM 1920 C C . MET A 1 234 ? 40.214 15.327 21.612 1.00 36.62 234 MET A C 1
ATOM 1922 O O . MET A 1 234 ? 40.130 14.305 20.936 1.00 36.62 234 MET A O 1
ATOM 1926 N N . ALA A 1 235 ? 40.345 16.535 21.077 1.00 36.56 235 ALA A N 1
ATOM 1927 C CA . ALA A 1 235 ? 40.061 16.945 19.716 1.00 36.56 235 ALA A CA 1
ATOM 1928 C C . ALA A 1 235 ? 41.114 16.596 18.640 1.00 36.56 235 ALA A C 1
ATOM 1930 O O . ALA A 1 235 ? 42.293 16.391 18.907 1.00 36.56 235 ALA A O 1
ATOM 1931 N N . SER A 1 236 ? 40.661 16.805 17.394 1.00 39.31 236 SER A N 1
ATOM 1932 C CA . SER A 1 236 ? 41.401 17.356 16.244 1.00 39.31 236 SER A CA 1
ATOM 1933 C C . SER A 1 236 ? 42.256 16.415 15.383 1.00 39.31 236 SER A C 1
ATOM 1935 O O . SER A 1 236 ? 43.318 15.952 15.782 1.00 39.31 236 SER A O 1
ATOM 1937 N N . SER A 1 237 ? 41.899 16.346 14.093 1.00 35.50 237 SER A N 1
ATOM 1938 C CA . SER A 1 237 ? 42.862 16.375 12.980 1.00 35.50 237 SER A CA 1
ATOM 1939 C C . SER A 1 237 ? 42.208 16.927 11.707 1.00 35.50 237 SER A C 1
ATOM 1941 O O . SER A 1 237 ? 41.401 16.269 11.056 1.00 35.50 237 SER A O 1
ATOM 1943 N N . LYS A 1 238 ? 42.573 18.165 11.350 1.00 41.16 238 LYS A N 1
ATOM 1944 C CA . LYS A 1 238 ? 42.407 18.742 10.009 1.00 41.16 238 L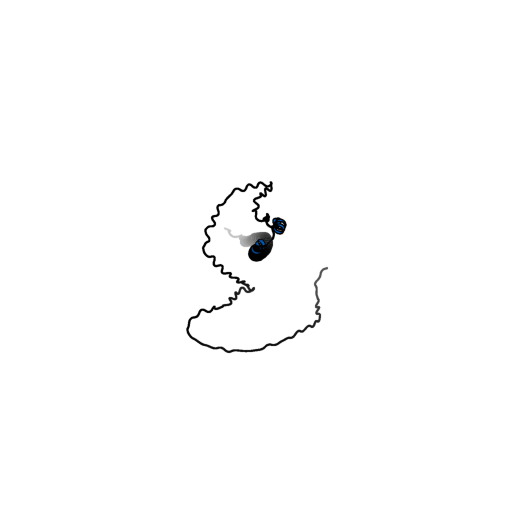YS A CA 1
ATOM 1945 C C . LYS A 1 238 ? 43.488 18.173 9.089 1.00 41.16 238 LYS A C 1
ATOM 1947 O O . LYS A 1 238 ? 44.665 18.256 9.420 1.00 41.16 238 LYS A O 1
ATOM 1952 N N . SER A 1 239 ? 43.105 17.756 7.886 1.00 39.25 239 SER A N 1
ATOM 1953 C CA . SER A 1 239 ? 44.002 17.672 6.732 1.00 39.25 239 SER A CA 1
ATOM 1954 C C . SER A 1 239 ? 43.276 18.237 5.509 1.00 39.25 239 SER A C 1
ATOM 1956 O O . SER A 1 239 ? 42.195 17.785 5.144 1.00 39.25 239 SER A O 1
ATOM 1958 N N . ARG A 1 240 ? 43.845 19.308 4.948 1.00 41.00 240 ARG A N 1
ATOM 1959 C CA . ARG A 1 240 ? 43.445 19.988 3.707 1.00 41.00 240 ARG A CA 1
ATOM 1960 C C . ARG A 1 240 ? 44.455 19.643 2.607 1.00 41.00 240 ARG A C 1
ATOM 1962 O O . ARG A 1 240 ? 45.618 19.416 2.933 1.00 41.00 240 ARG A O 1
ATOM 1969 N N . LYS A 1 241 ? 44.018 19.919 1.365 1.00 43.47 241 LYS A N 1
ATOM 1970 C CA . LYS A 1 241 ? 44.761 20.293 0.132 1.00 43.47 241 LYS A CA 1
ATOM 1971 C C . LYS A 1 241 ? 44.829 19.156 -0.902 1.00 43.47 241 LYS A C 1
ATOM 1973 O O . LYS A 1 241 ? 45.139 18.040 -0.529 1.00 43.47 241 LYS A O 1
ATOM 1978 N N . ASN A 1 242 ? 44.596 19.352 -2.205 1.00 36.16 242 ASN A N 1
ATOM 1979 C CA . ASN A 1 242 ? 44.377 20.548 -3.042 1.00 36.16 242 ASN A CA 1
ATOM 1980 C C . ASN A 1 242 ? 43.843 20.073 -4.427 1.00 36.16 242 ASN A C 1
ATOM 1982 O O . ASN A 1 242 ? 44.280 19.030 -4.891 1.00 36.16 242 ASN A O 1
ATOM 1986 N N . SER A 1 243 ? 42.793 20.699 -4.987 1.00 40.78 243 SER A N 1
ATOM 1987 C CA . SER A 1 243 ? 42.791 21.663 -6.125 1.00 40.78 243 SER A CA 1
ATOM 1988 C C . SER A 1 243 ? 43.029 21.077 -7.528 1.00 40.78 243 SER A C 1
ATOM 1990 O O . SER A 1 243 ? 44.060 20.451 -7.718 1.00 40.78 243 SER A O 1
ATOM 1992 N N . ILE A 1 244 ? 42.177 21.448 -8.507 1.00 42.56 244 ILE A N 1
ATOM 1993 C CA . ILE A 1 244 ? 42.563 21.999 -9.833 1.00 42.56 244 ILE A CA 1
ATOM 1994 C C . ILE A 1 244 ? 41.389 22.818 -10.450 1.00 42.56 244 ILE A C 1
ATOM 1996 O O . ILE A 1 244 ? 40.298 22.298 -10.657 1.00 42.56 244 ILE A O 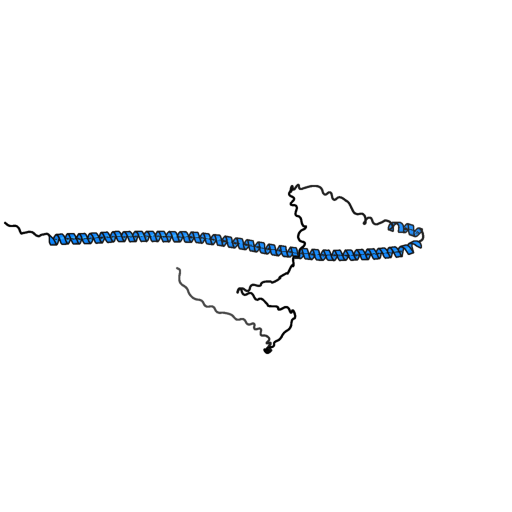1
ATOM 2000 N N . PHE A 1 245 ? 41.678 24.111 -10.664 1.00 40.44 245 PHE A N 1
ATOM 2001 C CA . PHE A 1 245 ? 41.290 25.112 -11.688 1.00 40.44 245 PHE A CA 1
ATOM 2002 C C . PHE A 1 245 ? 39.892 25.221 -12.352 1.00 40.44 245 PHE A C 1
ATOM 2004 O O . PHE A 1 245 ? 39.493 24.385 -13.155 1.00 40.44 245 PHE A O 1
ATOM 2011 N N . ALA A 1 246 ? 39.293 26.409 -12.171 1.00 38.00 246 ALA A N 1
ATOM 2012 C CA . ALA A 1 246 ? 38.642 27.295 -13.161 1.00 38.00 246 ALA A CA 1
ATOM 2013 C C . ALA A 1 246 ? 38.758 28.718 -12.544 1.00 38.00 246 ALA A C 1
ATOM 2015 O O . ALA A 1 246 ? 38.528 28.840 -11.342 1.00 38.00 246 ALA A O 1
ATOM 2016 N N . ILE A 1 247 ? 39.220 29.807 -13.165 1.00 43.75 247 ILE A N 1
ATOM 2017 C CA . ILE A 1 247 ? 39.159 30.386 -14.519 1.00 43.75 247 ILE A CA 1
ATOM 2018 C C . ILE A 1 247 ? 40.508 31.064 -14.798 1.00 43.75 247 ILE A C 1
ATOM 2020 O O . ILE A 1 247 ? 41.079 31.615 -13.827 1.00 43.75 247 ILE A O 1
#

Secondary structure (DSSP, 8-state):
--------HHHHHHHHHHHHHHHHHHHHHHHHHHHHHHHHHHHHHHHHHHHHHHHHHHHHHHHHHHHHHHHHHHHHHHHHHHHHHHHHHHHHHHHHHHHHHHHHHHHHHHHHHHHHHHHHHHHHHHHHTTS-HHHHHHHGGGGS--GGGS----------------------------S--------------TT--------PPP-----------------------------------------